Protein AF-A0A945XD31-F1 (afdb_monomer)

Structure (mmCIF, N/CA/C/O backbone):
data_AF-A0A945XD31-F1
#
_entry.id   AF-A0A945XD31-F1
#
loop_
_atom_site.group_PDB
_atom_site.id
_atom_site.type_symbol
_atom_site.label_atom_id
_atom_site.label_alt_id
_atom_site.label_comp_id
_atom_site.label_asym_id
_atom_site.label_entity_id
_atom_site.label_seq_id
_atom_site.pdbx_PDB_ins_code
_atom_site.Cartn_x
_atom_site.Cartn_y
_atom_site.Cartn_z
_atom_site.occupancy
_atom_site.B_iso_or_equiv
_atom_site.auth_seq_id
_atom_site.auth_comp_id
_atom_site.auth_asym_id
_atom_site.auth_atom_id
_atom_site.pdbx_PDB_model_num
ATOM 1 N N . ARG A 1 1 ? -38.253 -2.454 40.184 1.00 68.38 1 ARG A N 1
ATOM 2 C CA . ARG A 1 1 ? -37.904 -1.050 40.469 1.00 68.38 1 ARG A CA 1
ATOM 3 C 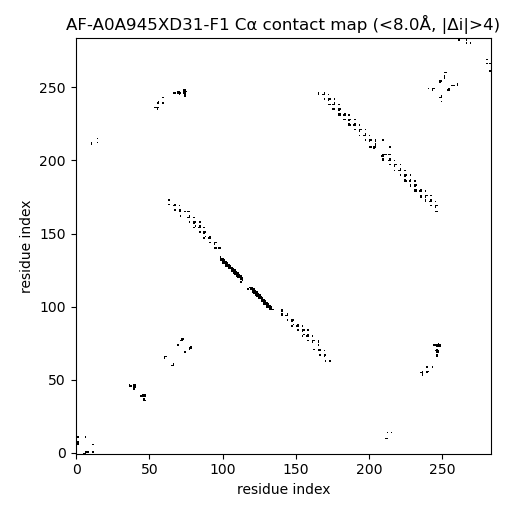C . ARG A 1 1 ? -38.999 -0.061 40.041 1.00 68.38 1 ARG A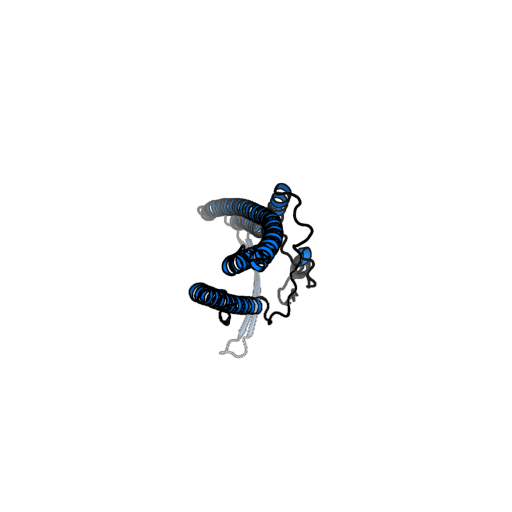 C 1
ATOM 5 O O . ARG A 1 1 ? -39.750 0.343 40.911 1.00 68.38 1 ARG A O 1
ATOM 12 N N . PHE A 1 2 ? -39.232 0.245 38.751 1.00 72.69 2 PHE A N 1
ATOM 13 C CA . PHE A 1 2 ? -40.262 1.243 38.352 1.00 72.69 2 PHE A CA 1
ATOM 14 C C . PHE A 1 2 ? -41.694 0.921 38.832 1.00 72.69 2 PHE A C 1
ATOM 16 O O . PHE A 1 2 ? -42.333 1.757 39.457 1.00 72.69 2 PHE A O 1
ATOM 23 N N . ARG A 1 3 ? -42.184 -0.317 38.633 1.00 70.56 3 ARG A N 1
ATOM 24 C CA . ARG A 1 3 ? -43.522 -0.741 39.121 1.00 70.56 3 ARG A CA 1
ATOM 25 C C . ARG A 1 3 ? -43.672 -0.703 40.648 1.00 70.56 3 ARG A C 1
ATOM 27 O O . ARG A 1 3 ? -44.788 -0.749 41.141 1.00 70.56 3 ARG A O 1
ATOM 34 N N . VAL A 1 4 ? -42.552 -0.661 41.366 1.00 77.81 4 VAL A N 1
ATOM 35 C CA . VAL A 1 4 ? -42.478 -0.625 42.834 1.00 77.81 4 VAL A CA 1
ATOM 36 C C . VAL A 1 4 ? -42.164 0.796 43.337 1.00 77.81 4 VAL A C 1
ATOM 38 O O . VAL A 1 4 ? -41.997 0.988 44.532 1.00 77.81 4 VAL A O 1
ATOM 41 N N . GLY A 1 5 ? -42.093 1.793 42.439 1.00 76.88 5 GLY A N 1
ATOM 42 C CA . GLY A 1 5 ? -41.889 3.213 42.761 1.00 76.88 5 GLY A CA 1
ATOM 43 C C . GLY A 1 5 ? -40.434 3.670 42.927 1.00 76.88 5 GLY A C 1
ATOM 44 O O . GLY A 1 5 ? -40.202 4.847 43.166 1.00 76.88 5 GLY A O 1
ATOM 45 N N . GLU A 1 6 ? -39.448 2.783 42.772 1.00 77.44 6 GLU A N 1
ATOM 46 C CA . GLU A 1 6 ? -38.030 3.070 43.072 1.00 77.44 6 GLU A CA 1
ATOM 47 C C . GLU A 1 6 ? -37.289 3.886 41.993 1.00 77.44 6 GLU A C 1
ATOM 49 O O . GLU A 1 6 ? -36.137 4.257 42.190 1.00 77.44 6 GLU A O 1
ATOM 54 N N . VAL A 1 7 ? -37.892 4.116 40.822 1.00 81.25 7 VAL A N 1
ATOM 55 C CA . VAL A 1 7 ? -37.252 4.811 39.683 1.00 81.25 7 VAL A CA 1
ATOM 56 C C . VAL A 1 7 ? -38.273 5.714 39.004 1.00 81.25 7 VAL A C 1
ATOM 58 O O . VAL A 1 7 ? -39.466 5.398 39.010 1.00 81.25 7 VAL A O 1
ATOM 61 N N . THR A 1 8 ? -37.836 6.818 38.398 1.00 85.75 8 THR A N 1
ATOM 62 C CA . THR A 1 8 ? -38.758 7.783 37.787 1.00 85.75 8 THR A CA 1
ATOM 63 C C . THR A 1 8 ? -39.177 7.366 36.374 1.00 85.75 8 THR A C 1
ATOM 65 O O . THR A 1 8 ? -38.498 6.599 35.690 1.00 85.75 8 THR A O 1
ATOM 68 N N . ARG A 1 9 ? -40.302 7.907 35.883 1.00 87.88 9 ARG A N 1
ATOM 69 C CA . ARG A 1 9 ? -40.727 7.724 34.478 1.00 87.88 9 ARG A CA 1
ATOM 70 C C . ARG A 1 9 ? -39.695 8.290 33.492 1.00 87.88 9 ARG A C 1
ATOM 72 O O . ARG A 1 9 ? -39.571 7.784 32.377 1.00 87.88 9 ARG A O 1
ATOM 79 N N . THR A 1 10 ? -38.958 9.321 33.905 1.00 88.06 10 THR A N 1
ATOM 80 C CA . THR A 1 10 ? -37.875 9.927 33.123 1.00 88.06 10 THR A CA 1
ATOM 81 C C . THR A 1 10 ? -36.736 8.934 32.912 1.00 88.06 10 THR A C 1
ATOM 83 O O . THR A 1 10 ? -36.315 8.753 31.774 1.00 88.06 10 THR A O 1
ATOM 86 N N . ASP A 1 11 ? -36.311 8.223 33.960 1.00 86.69 11 ASP A N 1
ATOM 87 C CA . ASP A 1 11 ? -35.234 7.224 33.872 1.00 86.69 11 ASP A CA 1
ATOM 88 C C . ASP A 1 11 ? -35.612 6.064 32.945 1.00 86.69 11 ASP A C 1
ATOM 90 O O . ASP A 1 11 ? -34.804 5.629 32.125 1.00 86.69 11 ASP A O 1
ATOM 94 N N . VAL A 1 12 ? -36.870 5.606 33.013 1.00 89.44 12 VAL A N 1
ATOM 95 C CA . VAL A 1 12 ? -37.399 4.582 32.093 1.00 89.44 12 VAL A CA 1
ATOM 96 C C . VAL A 1 12 ? -37.351 5.077 30.649 1.00 89.44 12 VAL A C 1
ATOM 98 O O . VAL A 1 12 ? -36.835 4.377 29.782 1.00 89.44 12 VAL A O 1
ATOM 101 N N . SER A 1 13 ? -37.816 6.302 30.395 1.00 91.25 13 SER A N 1
ATOM 102 C CA . SER A 1 13 ? -37.828 6.882 29.043 1.00 91.25 13 SER A CA 1
ATOM 103 C C . SER A 1 13 ? -36.407 7.069 28.486 1.00 91.25 13 SER A C 1
ATOM 105 O O . SER A 1 13 ? -36.159 6.859 27.298 1.00 91.25 13 SER A O 1
ATOM 107 N N . GLN A 1 14 ? -35.442 7.437 29.338 1.00 91.00 14 GLN A N 1
ATOM 108 C CA . GLN A 1 14 ? -34.035 7.554 28.948 1.00 91.00 14 GLN A CA 1
ATOM 109 C C . GLN A 1 14 ? -33.399 6.189 28.654 1.00 91.00 14 GLN A C 1
ATOM 111 O O . GLN A 1 14 ? -32.680 6.055 27.662 1.00 91.00 14 GLN A O 1
ATOM 116 N N . ALA A 1 15 ? -33.689 5.166 29.461 1.00 90.56 15 ALA A N 1
ATOM 117 C CA . ALA A 1 15 ? -33.233 3.803 29.202 1.00 90.56 15 ALA A CA 1
ATOM 118 C C . ALA A 1 15 ? -33.831 3.239 27.898 1.00 90.56 15 ALA A C 1
ATOM 120 O O . ALA A 1 15 ? -33.110 2.640 27.099 1.00 90.56 15 ALA A O 1
ATOM 121 N N . GLU A 1 16 ? -35.119 3.487 27.632 1.00 93.06 16 GLU A N 1
ATOM 122 C CA . GLU A 1 16 ? -35.779 3.121 26.370 1.00 93.06 16 GLU A CA 1
ATOM 123 C C . GLU A 1 16 ? -35.121 3.801 25.159 1.00 93.06 16 GLU A C 1
ATOM 125 O O . GLU A 1 16 ? -34.860 3.142 24.150 1.00 93.06 16 GLU A O 1
ATOM 130 N N . SER A 1 17 ? -34.777 5.089 25.274 1.00 95.00 17 SER A N 1
ATOM 131 C CA . SER A 1 17 ? -34.027 5.832 24.251 1.00 95.00 17 SER A CA 1
ATOM 132 C C . SER A 1 17 ? -32.647 5.214 23.971 1.00 95.00 17 SER A C 1
ATOM 134 O O . SER A 1 17 ? -32.296 4.983 22.811 1.00 95.00 17 SER A O 1
ATOM 136 N N . ARG A 1 18 ? -31.878 4.865 25.014 1.00 92.88 18 ARG A N 1
ATOM 137 C CA . ARG A 1 18 ? -30.565 4.202 24.872 1.00 92.88 18 ARG A CA 1
ATOM 138 C C . ARG A 1 18 ? -30.682 2.826 24.215 1.00 92.88 18 ARG A C 1
ATOM 140 O O . ARG A 1 18 ? -29.914 2.520 23.307 1.00 92.88 18 ARG A O 1
ATOM 147 N N . LEU A 1 19 ? -31.679 2.028 24.604 1.00 94.50 19 LEU A N 1
ATOM 148 C CA . LEU A 1 19 ? -31.959 0.737 23.972 1.00 94.50 19 LEU A CA 1
ATOM 149 C C . LEU A 1 19 ? -32.319 0.898 22.488 1.00 94.50 19 LEU A C 1
ATOM 151 O O . LEU A 1 19 ? -31.860 0.115 21.655 1.00 94.50 19 LEU A O 1
ATOM 155 N N . ALA A 1 20 ? -33.131 1.901 22.142 1.00 97.00 20 ALA A N 1
ATOM 156 C CA . ALA A 1 20 ? -33.477 2.193 20.754 1.00 97.00 20 ALA A CA 1
ATOM 157 C C . ALA A 1 20 ? -32.241 2.591 19.929 1.00 97.00 20 ALA A C 1
ATOM 159 O O . ALA A 1 20 ? -32.080 2.097 18.812 1.00 97.00 20 ALA A O 1
ATOM 160 N N . ARG A 1 21 ? -31.333 3.400 20.493 1.00 95.62 21 ARG A N 1
ATOM 161 C CA . ARG A 1 21 ? -30.053 3.752 19.858 1.00 95.62 21 ARG A CA 1
ATOM 162 C C . ARG A 1 21 ? -29.166 2.525 19.645 1.00 95.62 21 ARG A C 1
ATOM 164 O O . ARG A 1 21 ? -28.766 2.270 18.517 1.00 95.62 21 ARG A O 1
ATOM 171 N N . ALA A 1 22 ? -28.976 1.699 20.674 1.00 94.81 22 ALA A N 1
ATOM 172 C CA . ALA A 1 22 ? -28.193 0.467 20.565 1.00 94.81 22 ALA A CA 1
ATOM 173 C C . ALA A 1 22 ? -28.758 -0.498 19.502 1.00 94.81 22 ALA A C 1
ATOM 175 O O . ALA A 1 22 ? -28.010 -1.163 18.784 1.00 94.81 22 ALA A O 1
ATOM 176 N N . ARG A 1 23 ? -30.091 -0.561 19.352 1.00 97.44 23 ARG A N 1
ATOM 177 C CA . ARG A 1 23 ? -30.738 -1.319 18.267 1.00 97.44 23 ARG A CA 1
ATOM 178 C C . ARG A 1 23 ? -30.419 -0.736 16.890 1.00 97.44 23 ARG A C 1
ATOM 180 O O . ARG A 1 23 ? -30.143 -1.511 15.978 1.00 97.44 23 ARG A O 1
ATOM 187 N N . ALA A 1 24 ? -30.444 0.587 16.738 1.00 97.81 24 ALA A N 1
ATOM 188 C CA . ALA A 1 24 ? -30.072 1.244 15.488 1.00 97.81 24 ALA A CA 1
ATOM 189 C C . ALA A 1 24 ? -28.597 0.983 15.128 1.00 97.81 24 ALA A C 1
ATOM 191 O O . ALA A 1 24 ? -28.315 0.551 14.011 1.00 97.81 24 ALA A O 1
ATOM 192 N N . ASP A 1 25 ? -27.677 1.128 16.085 1.00 95.75 25 ASP A N 1
ATOM 193 C CA . ASP A 1 25 ? -26.240 0.892 15.879 1.00 95.75 25 ASP A CA 1
ATOM 194 C C . ASP A 1 25 ? -25.940 -0.567 15.509 1.00 95.75 25 ASP A C 1
ATOM 196 O O . ASP A 1 25 ? -25.099 -0.852 14.647 1.00 95.75 25 ASP A O 1
ATOM 200 N N . ARG A 1 26 ? -26.682 -1.514 16.102 1.00 97.00 26 ARG A N 1
ATOM 201 C CA . ARG A 1 26 ? -26.631 -2.925 15.709 1.00 97.00 26 ARG A CA 1
ATOM 202 C C . ARG A 1 26 ? -27.064 -3.119 14.255 1.00 97.00 26 ARG A C 1
ATOM 204 O O . ARG A 1 26 ? -26.372 -3.823 13.527 1.00 97.00 26 ARG A O 1
ATOM 211 N N . ILE A 1 27 ? -28.175 -2.515 13.826 1.00 98.19 27 ILE A N 1
ATOM 212 C CA . ILE A 1 27 ? -28.667 -2.628 12.440 1.00 98.19 27 ILE A CA 1
ATOM 213 C C . ILE A 1 27 ? -27.626 -2.081 11.454 1.00 98.19 27 ILE A C 1
ATOM 215 O O . ILE A 1 27 ? -27.346 -2.728 10.444 1.00 98.19 27 ILE A O 1
ATOM 219 N N . VAL A 1 28 ? -27.012 -0.933 11.762 1.00 98.06 28 VAL A N 1
ATOM 220 C CA . VAL A 1 28 ? -25.929 -0.357 10.946 1.00 98.06 28 VAL A CA 1
ATOM 221 C C . VAL A 1 28 ? -24.736 -1.312 10.876 1.00 98.06 28 VAL A C 1
ATOM 223 O O . VAL A 1 28 ? -24.245 -1.599 9.787 1.00 98.06 28 VAL A O 1
ATOM 226 N N . SER A 1 29 ? -24.317 -1.871 12.012 1.00 96.62 29 SER A N 1
ATOM 227 C CA . SER A 1 29 ? -23.194 -2.816 12.078 1.00 96.62 29 SER A CA 1
ATOM 228 C C . SER A 1 29 ? -23.4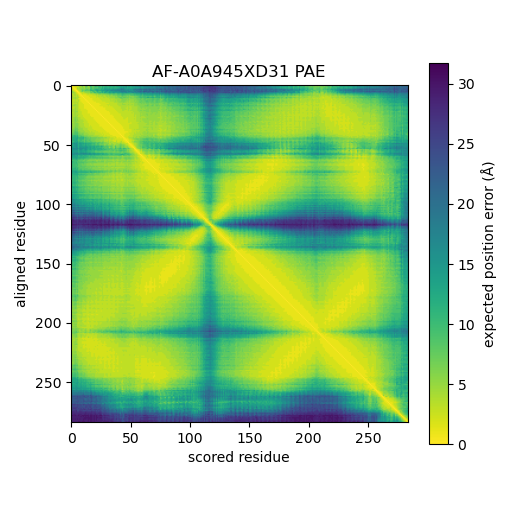69 -4.118 11.313 1.00 96.62 29 SER A C 1
ATOM 230 O O . SER A 1 29 ? -22.576 -4.652 10.655 1.00 96.62 29 SER A O 1
ATOM 232 N N . GLU A 1 30 ? -24.706 -4.622 11.348 1.00 97.44 30 GLU A N 1
ATOM 233 C CA . GLU A 1 30 ? -25.140 -5.766 10.536 1.00 97.44 30 GLU A CA 1
ATOM 234 C C . GLU A 1 30 ? -25.119 -5.440 9.036 1.00 97.44 30 GLU A C 1
ATOM 236 O O . GLU A 1 30 ? -24.732 -6.292 8.236 1.00 97.44 30 GLU A O 1
ATOM 241 N N . GLY A 1 31 ? -25.491 -4.215 8.654 1.00 98.00 31 GLY A N 1
ATOM 242 C CA . GLY A 1 31 ? -25.344 -3.701 7.292 1.00 98.00 31 GLY A CA 1
ATOM 243 C C . GLY A 1 31 ? -23.883 -3.681 6.842 1.00 98.00 31 GLY A C 1
ATOM 244 O O . GLY A 1 31 ? -23.539 -4.347 5.871 1.00 98.00 31 GLY A O 1
ATOM 245 N N . SER A 1 32 ? -23.000 -3.037 7.611 1.00 96.56 32 SER A N 1
ATOM 246 C CA . SER A 1 32 ? -21.563 -2.983 7.306 1.00 96.56 32 SER A CA 1
ATOM 247 C C . SER A 1 32 ? -20.912 -4.369 7.236 1.00 96.56 32 SER A C 1
ATOM 249 O O . SER A 1 32 ? -19.998 -4.582 6.441 1.00 96.56 32 SER A O 1
ATOM 251 N N . LEU A 1 33 ? -21.383 -5.340 8.029 1.00 94.50 33 LEU A N 1
ATOM 252 C CA . LEU A 1 33 ? -20.941 -6.731 7.920 1.00 94.50 33 LEU A CA 1
ATOM 253 C C . LEU A 1 33 ? -21.362 -7.362 6.583 1.00 94.50 33 LEU A C 1
ATOM 255 O O . LEU A 1 33 ? -20.576 -8.105 5.997 1.00 94.50 33 LEU A O 1
ATOM 259 N N . ARG A 1 34 ? -22.579 -7.093 6.093 1.00 95.56 34 ARG A N 1
ATOM 260 C CA . ARG A 1 34 ? -23.025 -7.569 4.771 1.00 95.56 34 ARG A CA 1
ATOM 261 C C . ARG A 1 34 ? -22.207 -6.929 3.652 1.00 95.56 34 ARG A C 1
ATOM 263 O O . ARG A 1 34 ? -21.749 -7.660 2.778 1.00 95.56 34 ARG A O 1
ATOM 270 N N . ASP A 1 35 ? -21.939 -5.628 3.733 1.00 97.06 35 ASP A N 1
ATOM 271 C CA . ASP A 1 35 ? -21.100 -4.918 2.758 1.00 97.06 35 ASP A CA 1
ATOM 272 C C . ASP A 1 35 ? -19.678 -5.496 2.720 1.00 97.06 35 ASP A C 1
ATOM 274 O O . ASP A 1 35 ? -19.137 -5.777 1.651 1.00 97.06 35 ASP A O 1
ATOM 278 N N . ALA A 1 36 ? -19.087 -5.764 3.890 1.00 94.25 36 ALA A N 1
ATOM 279 C CA . ALA A 1 36 ? -17.769 -6.386 3.990 1.00 94.25 36 ALA A CA 1
ATOM 280 C C . ALA A 1 36 ? -17.739 -7.812 3.408 1.00 94.25 36 ALA A C 1
ATOM 282 O O . ALA A 1 36 ? -16.745 -8.203 2.796 1.00 94.25 36 ALA A O 1
ATOM 283 N N . ARG A 1 37 ? -18.821 -8.589 3.565 1.00 94.75 37 ARG A N 1
ATOM 284 C CA . ARG A 1 37 ? -18.943 -9.923 2.954 1.00 94.75 37 ARG A CA 1
ATOM 285 C C . ARG A 1 37 ? -19.048 -9.848 1.435 1.00 94.75 37 ARG A C 1
ATOM 287 O O . ARG A 1 37 ? -18.365 -10.613 0.767 1.00 94.75 37 ARG A O 1
ATOM 294 N N . ALA A 1 38 ? -19.830 -8.910 0.904 1.00 95.69 38 ALA A N 1
ATOM 295 C CA . ALA A 1 38 ? -19.933 -8.699 -0.538 1.00 95.69 38 ALA A CA 1
ATOM 296 C C . ALA A 1 38 ? -18.590 -8.242 -1.138 1.00 95.69 38 ALA A C 1
ATOM 298 O O . ALA A 1 38 ? -18.181 -8.721 -2.193 1.00 95.69 38 ALA A O 1
ATOM 299 N N . ALA A 1 39 ? -17.857 -7.368 -0.439 1.00 96.06 39 ALA A N 1
ATOM 300 C CA . ALA A 1 39 ? -16.513 -6.959 -0.843 1.00 96.06 39 ALA A CA 1
ATOM 301 C C . ALA A 1 39 ? -15.516 -8.133 -0.837 1.00 96.06 39 ALA A C 1
ATOM 303 O O . ALA A 1 39 ? -14.691 -8.233 -1.746 1.00 96.06 39 ALA A O 1
ATOM 304 N N . TYR A 1 40 ? -15.602 -9.029 0.154 1.00 94.56 40 TYR A N 1
ATOM 305 C CA . TYR A 1 40 ? -14.811 -10.263 0.188 1.00 94.56 40 TYR A CA 1
ATOM 306 C C . TYR A 1 40 ? -15.146 -11.174 -0.995 1.00 94.56 40 TYR A C 1
ATOM 308 O O . TYR A 1 40 ? -14.236 -11.615 -1.687 1.00 94.56 40 TYR A O 1
ATOM 316 N N . GLU A 1 41 ? -16.430 -11.417 -1.257 1.00 95.19 41 GLU A N 1
ATOM 317 C CA . GLU A 1 41 ? -16.886 -12.270 -2.359 1.00 95.19 41 GLU A CA 1
ATOM 318 C C . GLU A 1 41 ? -16.437 -11.720 -3.717 1.00 95.19 41 GLU A C 1
ATOM 320 O O . GLU A 1 41 ? -15.938 -12.468 -4.548 1.00 95.19 41 GLU A O 1
ATOM 325 N N . ASN A 1 42 ? -16.483 -10.400 -3.916 1.00 96.25 42 ASN A N 1
ATOM 326 C CA . ASN A 1 42 ? -15.954 -9.773 -5.127 1.00 96.25 42 ASN A CA 1
ATOM 327 C C . ASN A 1 42 ? -14.425 -9.919 -5.270 1.00 96.25 42 ASN A C 1
ATOM 329 O O . ASN A 1 42 ? -13.916 -10.007 -6.384 1.00 96.25 42 ASN A O 1
ATOM 333 N N . ALA A 1 43 ? -13.678 -9.910 -4.163 1.00 95.06 43 ALA A N 1
ATOM 334 C CA . ALA A 1 43 ? -12.217 -10.003 -4.189 1.00 95.06 43 ALA A CA 1
ATOM 335 C C . ALA A 1 43 ? -11.697 -11.449 -4.292 1.00 95.06 43 ALA A C 1
ATOM 337 O O . ALA A 1 43 ? -10.668 -11.679 -4.923 1.00 95.06 43 ALA A O 1
ATOM 338 N N . VAL A 1 44 ? -12.374 -12.404 -3.650 1.00 93.50 44 VAL A N 1
ATOM 339 C CA . VAL A 1 44 ? -11.945 -13.809 -3.529 1.00 93.50 44 VAL A CA 1
ATOM 340 C C . VAL A 1 44 ? -12.695 -14.725 -4.498 1.00 93.50 44 VAL A C 1
ATOM 342 O O . VAL A 1 44 ? -12.132 -15.718 -4.946 1.00 93.50 44 VAL A O 1
ATOM 345 N N . GLY A 1 45 ? -13.935 -14.383 -4.851 1.00 94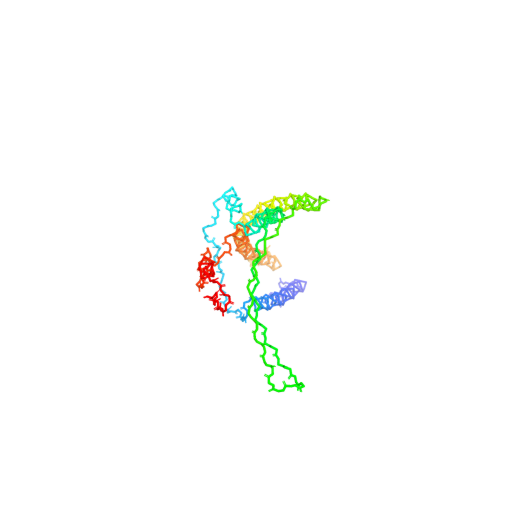.69 45 GLY A N 1
ATOM 346 C CA . GLY A 1 45 ? -14.811 -15.171 -5.720 1.00 94.69 45 GLY A CA 1
ATOM 347 C C . GLY A 1 45 ? -15.771 -16.112 -4.986 1.00 94.69 45 GLY A C 1
ATOM 348 O O . GLY A 1 45 ? -16.652 -16.669 -5.629 1.00 94.69 45 GLY A O 1
ATOM 349 N N . ASP A 1 46 ? -15.638 -16.258 -3.664 1.00 92.94 46 ASP A N 1
ATOM 350 C CA . ASP A 1 46 ? -16.471 -17.129 -2.826 1.00 92.94 46 ASP A CA 1
ATOM 351 C C . ASP A 1 46 ? -16.995 -16.387 -1.588 1.00 92.94 46 ASP A C 1
ATOM 353 O O . ASP A 1 46 ? -16.375 -15.448 -1.080 1.00 92.94 46 ASP A O 1
ATOM 357 N N . VAL A 1 47 ? -18.128 -16.848 -1.049 1.00 91.44 47 VAL A N 1
ATOM 358 C CA . VAL A 1 47 ? -18.687 -16.335 0.212 1.00 91.44 47 VAL A CA 1
ATOM 359 C C . VAL A 1 47 ? -17.728 -16.660 1.369 1.00 91.44 47 VAL A C 1
ATOM 361 O O . VAL A 1 47 ? -17.290 -17.808 1.494 1.00 91.44 47 VAL A O 1
ATOM 364 N N . PRO A 1 48 ? -17.412 -15.702 2.266 1.00 91.44 48 PRO A N 1
ATOM 365 C CA . PRO A 1 48 ? -16.467 -15.956 3.346 1.00 91.44 48 PRO A CA 1
ATOM 366 C C . PRO A 1 48 ? -17.016 -17.003 4.329 1.00 91.44 48 PRO A C 1
ATOM 368 O O . PRO A 1 48 ? -18.155 -16.867 4.795 1.00 91.44 48 PRO A O 1
ATOM 371 N N . PRO A 1 49 ? -16.210 -18.008 4.724 1.00 90.25 49 PRO A N 1
ATOM 372 C CA . PRO A 1 49 ? -16.575 -18.913 5.807 1.00 90.25 49 PRO A CA 1
ATOM 373 C C . PRO A 1 49 ? -16.571 -18.172 7.155 1.00 90.25 49 PRO A C 1
ATOM 375 O O . PRO A 1 49 ? -16.317 -16.969 7.242 1.00 90.25 49 PRO A O 1
ATOM 378 N N . LEU A 1 50 ? -16.829 -18.888 8.254 1.00 86.75 50 LEU A N 1
ATOM 379 C CA . LEU A 1 50 ? -16.655 -18.315 9.588 1.00 86.75 50 LEU A CA 1
ATOM 380 C C . LEU A 1 50 ? -15.159 -18.062 9.853 1.00 86.75 50 LEU A C 1
ATOM 382 O O . LEU A 1 50 ? -14.410 -18.972 10.212 1.00 86.75 50 LEU A O 1
ATOM 386 N N . LEU A 1 51 ? -14.724 -16.820 9.643 1.00 85.06 51 LEU A N 1
ATOM 387 C CA . LEU A 1 51 ? -13.332 -16.410 9.803 1.00 85.06 51 LEU A CA 1
ATOM 388 C C . LEU A 1 51 ? -12.971 -16.242 11.282 1.00 85.06 51 LEU A C 1
ATOM 390 O O . LEU A 1 51 ? -13.766 -15.759 12.090 1.00 85.06 51 LEU A O 1
ATOM 394 N N . LYS A 1 52 ? -11.736 -16.609 11.626 1.00 83.88 52 LYS A N 1
ATOM 395 C CA . LYS A 1 52 ? -11.132 -16.315 12.930 1.00 83.88 52 LYS A CA 1
ATOM 396 C C . LYS A 1 52 ? -10.214 -15.096 12.800 1.00 83.88 52 LYS A C 1
ATOM 398 O O . LYS A 1 52 ? -9.625 -14.917 11.733 1.00 83.88 52 LYS A O 1
ATOM 403 N N . PRO A 1 53 ? -10.052 -14.283 13.858 1.00 78.50 53 PRO A N 1
ATOM 404 C CA . PRO A 1 53 ? -9.052 -13.222 13.867 1.00 78.50 53 PRO A CA 1
ATOM 405 C C . PRO A 1 53 ? -7.664 -13.790 13.540 1.00 78.50 53 PRO A C 1
ATOM 407 O O . PRO A 1 53 ? -7.198 -14.716 14.208 1.00 78.50 53 PRO A O 1
ATOM 410 N N . SER A 1 54 ? -7.029 -13.267 12.490 1.00 78.31 54 SER A N 1
ATOM 411 C CA . SER A 1 54 ? -5.660 -13.643 12.128 1.00 78.31 54 SER A CA 1
ATOM 412 C C . SER A 1 54 ? -4.664 -12.945 13.043 1.00 78.31 54 SER A C 1
ATOM 414 O O . SER A 1 54 ? -4.894 -11.817 13.479 1.00 78.31 54 SER A O 1
ATOM 416 N N . LYS A 1 55 ? -3.523 -13.593 13.281 1.00 83.88 55 LYS A N 1
ATOM 417 C CA . LYS A 1 55 ? -2.364 -12.920 13.868 1.00 83.88 55 LYS A CA 1
ATOM 418 C C . LYS A 1 55 ? -1.732 -11.972 12.833 1.00 83.88 55 LYS A C 1
ATOM 420 O O . LYS A 1 55 ? -1.830 -12.266 11.635 1.00 83.88 55 LYS A O 1
ATOM 425 N N . PRO A 1 56 ? -1.113 -10.860 13.273 1.00 82.81 56 PRO A N 1
ATOM 426 C CA . PRO A 1 56 ? -0.261 -10.035 12.421 1.00 82.81 56 PRO A CA 1
ATOM 427 C C . PRO A 1 56 ? 0.848 -10.869 11.771 1.00 82.81 56 PRO A C 1
ATOM 429 O O . PRO A 1 56 ? 1.238 -11.904 12.309 1.00 82.81 56 PRO A O 1
ATOM 432 N N . LEU A 1 57 ? 1.349 -10.426 10.616 1.00 83.88 57 LEU A N 1
ATOM 433 C CA . LEU A 1 57 ? 2.430 -11.133 9.931 1.00 83.88 57 LEU A CA 1
ATOM 434 C C . LEU A 1 57 ? 3.720 -11.150 10.762 1.00 83.88 57 LEU A C 1
ATOM 436 O O . LEU A 1 57 ? 4.131 -10.126 11.313 1.00 83.88 57 LEU A O 1
ATOM 440 N N . ASP A 1 58 ? 4.397 -12.296 10.751 1.00 81.19 58 ASP A N 1
ATOM 441 C CA . ASP A 1 58 ? 5.724 -12.469 11.340 1.00 81.19 58 ASP A CA 1
ATOM 442 C C . ASP A 1 58 ? 6.836 -11.944 10.406 1.00 81.19 58 ASP A C 1
ATOM 444 O O . ASP A 1 58 ? 6.610 -11.640 9.229 1.00 81.19 58 ASP A O 1
ATOM 448 N N . ASN A 1 59 ? 8.068 -11.859 10.927 1.00 83.19 59 ASN A N 1
ATOM 449 C CA . ASN A 1 59 ? 9.303 -11.511 10.200 1.00 83.19 59 ASN A CA 1
ATOM 450 C C . ASN A 1 59 ? 9.332 -10.120 9.539 1.00 83.19 59 ASN A C 1
ATOM 452 O O . ASN A 1 59 ? 9.980 -9.945 8.501 1.00 83.19 59 ASN A O 1
ATOM 456 N N . LEU A 1 60 ? 8.587 -9.144 10.061 1.00 88.44 60 LEU A N 1
ATOM 457 C CA . LEU A 1 60 ? 8.616 -7.766 9.556 1.00 88.44 60 LEU A CA 1
ATOM 458 C C . LEU A 1 60 ? 10.009 -7.133 9.751 1.00 88.44 60 LEU A C 1
ATOM 460 O O . LEU A 1 60 ? 10.752 -7.583 10.626 1.00 88.44 60 LEU A O 1
ATOM 464 N N . PRO A 1 61 ? 10.366 -6.090 8.975 1.00 91.38 61 PRO A N 1
ATOM 465 C CA . PRO A 1 61 ? 11.607 -5.352 9.195 1.00 91.38 61 PRO A CA 1
ATOM 466 C C . PRO A 1 61 ? 11.753 -4.917 10.661 1.00 91.38 61 PRO A C 1
ATOM 468 O O . PRO A 1 61 ? 10.782 -4.477 11.280 1.00 91.38 61 PRO A O 1
ATOM 471 N N . GLY A 1 62 ? 12.956 -5.054 11.225 1.00 91.00 62 GLY A N 1
ATOM 472 C CA . GLY A 1 62 ? 13.209 -4.762 12.641 1.00 91.00 62 GLY A CA 1
ATOM 473 C C . G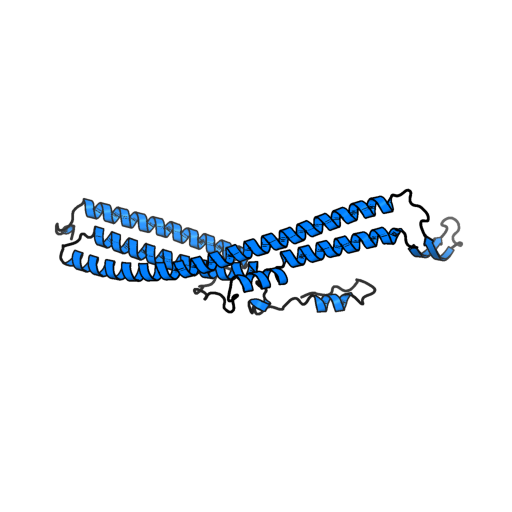LY A 1 62 ? 13.212 -3.267 12.961 1.00 91.00 62 GLY A C 1
ATOM 474 O O . GLY A 1 62 ? 12.876 -2.865 14.075 1.00 91.00 62 GLY A O 1
ATOM 475 N N . SER A 1 63 ? 13.542 -2.436 11.974 1.00 96.31 63 SER A N 1
ATOM 476 C CA . SER A 1 63 ? 13.613 -0.985 12.104 1.00 96.31 63 SER A CA 1
ATOM 477 C C . SER A 1 63 ? 13.118 -0.271 10.844 1.00 96.31 63 SER A C 1
ATOM 479 O O . SER A 1 63 ? 13.019 -0.859 9.763 1.00 96.31 63 SER A O 1
ATOM 481 N N . LEU A 1 64 ? 12.845 1.032 10.970 1.00 96.19 64 LEU A N 1
ATOM 482 C CA . LEU A 1 64 ? 12.516 1.877 9.821 1.00 96.19 64 LEU A CA 1
ATOM 483 C C . LEU A 1 64 ? 13.666 1.904 8.803 1.00 96.19 64 LEU A C 1
ATOM 485 O O . LEU A 1 64 ? 13.408 1.855 7.605 1.00 96.19 64 LEU A O 1
ATOM 489 N N . SER A 1 65 ? 14.922 1.960 9.257 1.00 96.88 65 SER A N 1
ATOM 490 C CA . SER A 1 65 ? 16.086 1.916 8.364 1.00 96.88 65 SER A CA 1
ATOM 491 C C . SER A 1 65 ? 16.114 0.630 7.543 1.00 96.88 65 SER A C 1
ATOM 493 O O . SER A 1 65 ? 16.239 0.712 6.323 1.00 96.88 65 SER A O 1
ATOM 495 N N . ASP A 1 66 ? 15.890 -0.525 8.178 1.00 95.88 66 ASP A N 1
ATOM 496 C CA . ASP A 1 66 ? 15.863 -1.814 7.476 1.00 95.88 66 ASP A CA 1
ATOM 497 C C . ASP A 1 66 ? 14.714 -1.855 6.464 1.00 95.88 66 ASP A C 1
ATOM 499 O O . ASP A 1 66 ? 14.898 -2.260 5.317 1.00 95.88 66 ASP A O 1
ATOM 503 N N . ALA A 1 67 ? 13.527 -1.372 6.853 1.00 96.25 67 ALA A N 1
ATOM 504 C CA . ALA A 1 67 ? 12.375 -1.299 5.958 1.00 96.25 67 ALA A CA 1
ATOM 505 C C . ALA A 1 67 ? 12.673 -0.444 4.714 1.00 96.25 67 ALA A C 1
ATOM 507 O O . ALA A 1 67 ? 12.328 -0.830 3.598 1.00 96.25 67 ALA A O 1
ATOM 508 N N . LEU A 1 68 ? 13.341 0.700 4.890 1.00 97.00 68 LEU A N 1
ATOM 509 C CA . LEU A 1 68 ? 13.715 1.593 3.794 1.00 97.00 68 LEU A CA 1
ATOM 510 C C . LEU A 1 68 ? 14.771 0.983 2.866 1.00 97.00 68 LEU A C 1
ATOM 512 O O . LEU A 1 68 ? 14.715 1.210 1.656 1.00 97.00 68 LEU A O 1
ATOM 516 N N . GLU A 1 69 ? 15.734 0.234 3.400 1.00 95.81 69 GLU A N 1
ATOM 517 C CA . GLU A 1 69 ? 16.725 -0.471 2.583 1.00 95.81 69 GLU A CA 1
ATOM 518 C C . GLU A 1 69 ? 16.082 -1.577 1.749 1.00 95.81 69 GLU A C 1
ATOM 520 O O . GLU A 1 69 ? 16.293 -1.622 0.533 1.00 95.81 69 GLU A O 1
ATOM 525 N N . ILE A 1 70 ? 15.225 -2.394 2.370 1.00 94.88 70 ILE A N 1
ATOM 526 C CA . ILE A 1 70 ? 14.465 -3.438 1.676 1.00 94.88 70 ILE A CA 1
ATOM 527 C C . ILE A 1 70 ? 13.585 -2.805 0.592 1.00 94.88 70 ILE A C 1
ATOM 529 O O . ILE A 1 70 ? 13.623 -3.246 -0.554 1.00 94.88 70 ILE A O 1
ATOM 533 N N . ALA A 1 71 ? 12.866 -1.719 0.898 1.00 95.75 71 ALA A N 1
ATOM 534 C CA . ALA A 1 71 ? 12.014 -1.029 -0.069 1.00 95.75 71 ALA A CA 1
ATOM 535 C C . ALA A 1 71 ? 12.792 -0.510 -1.287 1.00 95.75 71 ALA A C 1
ATOM 537 O O . ALA A 1 71 ? 12.346 -0.670 -2.421 1.00 95.75 71 ALA A O 1
ATOM 538 N N . LYS A 1 72 ? 13.976 0.082 -1.094 1.00 93.69 72 LYS A N 1
ATOM 539 C CA . LYS A 1 72 ? 14.801 0.576 -2.213 1.00 93.69 72 LYS A CA 1
ATOM 540 C C . LYS A 1 72 ? 15.244 -0.542 -3.160 1.00 93.69 72 LYS A C 1
ATOM 542 O O . LYS A 1 72 ? 15.441 -0.277 -4.344 1.00 93.69 72 LYS A O 1
ATOM 547 N N . GLN A 1 73 ? 15.425 -1.758 -2.647 1.00 92.31 73 GLN A N 1
ATOM 548 C CA . GLN A 1 73 ? 15.900 -2.903 -3.424 1.00 92.31 73 GLN A CA 1
ATOM 549 C C . GLN A 1 73 ? 14.751 -3.706 -4.046 1.00 92.31 73 GLN A C 1
ATOM 551 O O . GLN A 1 73 ? 14.826 -4.066 -5.221 1.00 92.31 73 GLN A O 1
ATOM 556 N N . ASN A 1 74 ? 13.687 -3.950 -3.280 1.00 92.62 74 ASN A N 1
ATOM 557 C CA . ASN A 1 74 ? 12.659 -4.938 -3.607 1.00 92.62 74 ASN A CA 1
ATOM 558 C C . ASN A 1 74 ? 11.327 -4.325 -4.055 1.00 92.62 74 ASN A C 1
ATOM 560 O O . ASN A 1 74 ? 10.483 -5.042 -4.590 1.00 92.62 74 ASN A O 1
ATOM 564 N N . ASN A 1 75 ? 11.106 -3.017 -3.886 1.00 95.56 75 ASN A N 1
ATOM 565 C CA . ASN A 1 75 ? 9.845 -2.405 -4.299 1.00 95.56 75 ASN A CA 1
ATOM 566 C C . ASN A 1 75 ? 9.622 -2.548 -5.819 1.00 95.56 75 ASN A C 1
ATOM 568 O O . ASN A 1 75 ? 10.423 -2.102 -6.647 1.00 95.56 75 ASN A O 1
ATOM 572 N N . PHE A 1 76 ? 8.482 -3.134 -6.193 1.00 94.12 76 PHE A N 1
ATOM 573 C CA . PHE A 1 76 ? 8.154 -3.430 -7.589 1.00 94.12 76 PHE A CA 1
ATOM 574 C C . PHE A 1 76 ? 8.033 -2.187 -8.472 1.00 94.12 76 PHE A C 1
ATOM 576 O O . PHE A 1 76 ? 8.419 -2.235 -9.640 1.00 94.12 76 PHE A O 1
ATOM 583 N N . ALA A 1 77 ? 7.531 -1.066 -7.944 1.00 95.44 77 ALA A N 1
ATOM 584 C CA . ALA A 1 77 ? 7.417 0.173 -8.710 1.00 95.44 77 ALA A CA 1
ATOM 585 C C . ALA A 1 77 ? 8.801 0.761 -9.024 1.00 95.44 77 ALA A C 1
ATOM 587 O O . ALA A 1 77 ? 9.037 1.208 -10.147 1.00 95.44 77 ALA A O 1
ATOM 588 N N . VAL A 1 78 ? 9.732 0.684 -8.068 1.00 96.69 78 VAL A N 1
ATOM 589 C CA . VAL A 1 78 ? 11.136 1.086 -8.250 1.00 96.69 78 VAL A CA 1
ATOM 590 C C . VAL A 1 78 ? 11.823 0.196 -9.285 1.00 96.69 78 VAL A C 1
ATOM 592 O O . VAL A 1 78 ? 12.429 0.702 -10.231 1.00 96.69 78 VAL A O 1
ATOM 595 N N . SER A 1 79 ? 11.683 -1.127 -9.153 1.00 94.94 79 SER A N 1
ATOM 596 C CA . SER A 1 79 ? 12.245 -2.095 -10.103 1.00 94.94 79 SER A CA 1
ATOM 597 C C . SER A 1 79 ? 11.706 -1.874 -11.522 1.00 94.94 79 SER A C 1
ATOM 599 O O . SER A 1 79 ? 12.473 -1.753 -12.479 1.00 94.94 79 SER A O 1
ATOM 601 N N . ARG A 1 80 ? 10.386 -1.695 -11.665 1.00 96.12 80 ARG A N 1
ATOM 602 C CA . ARG A 1 80 ? 9.743 -1.371 -12.945 1.00 96.12 80 ARG A CA 1
ATOM 603 C C . ARG A 1 80 ? 10.300 -0.083 -13.551 1.00 96.12 80 ARG A C 1
ATOM 605 O O . ARG A 1 80 ? 10.664 -0.079 -14.725 1.00 96.12 80 ARG A O 1
ATOM 612 N N . ALA A 1 81 ? 10.375 0.998 -12.776 1.00 97.62 81 ALA A N 1
ATOM 613 C CA . ALA A 1 81 ? 10.883 2.277 -13.264 1.00 97.62 81 ALA A CA 1
ATOM 614 C C . ALA A 1 81 ? 12.354 2.177 -13.706 1.00 97.62 81 ALA A C 1
ATOM 616 O O . ALA A 1 81 ? 12.721 2.714 -14.752 1.00 97.62 81 ALA A O 1
ATOM 617 N N . ARG A 1 82 ? 13.171 1.400 -12.983 1.00 96.88 82 ARG A N 1
ATOM 618 C CA . ARG A 1 82 ? 14.558 1.102 -13.365 1.00 96.88 82 ARG A CA 1
ATOM 619 C C . ARG A 1 82 ? 14.639 0.401 -14.721 1.00 96.88 82 ARG A C 1
ATOM 621 O O . ARG A 1 82 ? 15.436 0.800 -15.568 1.00 96.88 82 ARG A O 1
ATOM 628 N N . PHE A 1 83 ? 13.826 -0.629 -14.954 1.00 96.94 83 PHE A N 1
ATOM 629 C CA . PHE A 1 83 ? 13.817 -1.330 -16.244 1.00 96.94 83 PHE A CA 1
ATOM 630 C C . PHE A 1 83 ? 13.291 -0.457 -17.390 1.00 96.94 83 PHE A C 1
ATOM 632 O O . PHE A 1 83 ? 13.794 -0.566 -18.507 1.00 96.94 83 PHE A O 1
ATOM 639 N N . ILE A 1 84 ? 12.355 0.459 -17.125 1.00 97.94 84 ILE A N 1
ATOM 640 C CA . ILE A 1 84 ? 11.903 1.459 -18.106 1.00 97.94 84 ILE A CA 1
ATOM 641 C C . ILE A 1 84 ? 13.042 2.428 -18.468 1.00 97.94 84 ILE A C 1
ATOM 643 O O . ILE A 1 84 ? 13.248 2.715 -19.648 1.00 97.94 84 ILE A O 1
ATOM 647 N N . GLU A 1 85 ? 13.824 2.897 -17.490 1.00 98.12 85 GLU A N 1
ATOM 648 C CA . GLU A 1 85 ? 15.009 3.729 -17.743 1.00 98.12 85 GLU A CA 1
ATOM 649 C C . GLU A 1 85 ? 16.060 2.978 -18.580 1.00 98.12 85 GLU A C 1
ATOM 651 O O . GLU A 1 85 ? 16.592 3.523 -19.550 1.00 98.12 85 GLU A O 1
ATOM 656 N N . LEU A 1 86 ? 16.343 1.715 -18.240 1.00 97.25 86 LEU A N 1
ATOM 657 C CA . LEU A 1 86 ? 17.273 0.868 -18.994 1.00 97.25 86 LEU A CA 1
ATOM 658 C C . LEU A 1 86 ? 16.786 0.625 -20.427 1.00 97.25 86 LEU A C 1
ATOM 660 O O . LEU A 1 86 ? 17.562 0.771 -21.368 1.00 97.25 86 LEU A O 1
ATOM 664 N N . SER A 1 87 ? 15.497 0.338 -20.610 1.00 97.44 87 SER A N 1
ATOM 665 C CA . SER A 1 87 ? 14.887 0.183 -21.933 1.00 97.44 87 SER A CA 1
ATOM 666 C C . SER A 1 87 ? 15.017 1.459 -22.772 1.00 97.44 87 SER A C 1
ATOM 668 O O . SER A 1 87 ? 15.400 1.387 -23.939 1.00 97.44 87 SER A O 1
ATOM 670 N N . ALA A 1 88 ? 14.811 2.639 -22.180 1.00 97.50 88 ALA A N 1
ATOM 671 C CA . ALA A 1 88 ? 15.022 3.906 -22.878 1.00 97.50 88 ALA A CA 1
ATOM 672 C C . ALA A 1 88 ? 16.491 4.109 -23.301 1.00 97.50 88 ALA A C 1
ATOM 674 O O . ALA A 1 88 ? 16.748 4.629 -24.389 1.00 97.50 88 ALA A O 1
ATOM 675 N N . LYS A 1 89 ? 17.463 3.667 -22.486 1.00 97.56 89 LYS A N 1
ATOM 676 C CA . LYS A 1 89 ? 18.895 3.696 -22.849 1.00 97.56 89 LYS A CA 1
ATOM 677 C C . LYS A 1 89 ? 19.198 2.793 -24.044 1.00 97.56 89 LYS A C 1
ATOM 679 O O . LYS A 1 89 ? 19.918 3.219 -24.948 1.00 97.56 89 LYS A O 1
ATOM 684 N N . GLU A 1 90 ? 18.629 1.590 -24.086 1.00 97.50 90 GLU A N 1
ATOM 685 C CA . GLU A 1 90 ? 18.746 0.712 -25.258 1.00 97.50 90 GLU A CA 1
ATOM 686 C C . GLU A 1 90 ? 18.026 1.300 -26.482 1.00 97.50 90 GLU A C 1
ATOM 688 O O . GLU A 1 90 ? 18.529 1.194 -27.598 1.00 97.50 90 GLU A O 1
ATOM 693 N N . GLY A 1 91 ? 16.925 2.032 -26.287 1.00 96.75 91 GLY A N 1
ATOM 694 C CA . GLY A 1 91 ? 16.260 2.797 -27.346 1.00 96.75 91 GLY A CA 1
ATOM 695 C C . GLY A 1 91 ? 17.180 3.828 -28.013 1.00 96.75 91 GLY A C 1
ATOM 696 O O . GLY A 1 91 ? 17.184 3.954 -29.236 1.00 96.75 91 GLY A O 1
ATOM 697 N N . VAL A 1 92 ? 18.039 4.511 -27.244 1.00 97.62 92 VAL A N 1
ATOM 698 C CA . VAL A 1 92 ? 19.068 5.402 -27.816 1.00 97.62 92 VAL A CA 1
ATOM 699 C C . VAL A 1 92 ? 20.046 4.614 -28.690 1.00 97.62 92 VAL A C 1
ATOM 701 O O . VAL A 1 92 ? 20.370 5.062 -29.788 1.00 97.62 92 VAL A O 1
ATOM 704 N N . ARG A 1 93 ? 20.511 3.445 -28.230 1.00 95.31 93 ARG A N 1
ATOM 705 C CA . ARG A 1 93 ? 21.430 2.593 -29.005 1.00 95.31 93 ARG A CA 1
ATOM 706 C C . ARG A 1 93 ? 20.784 2.053 -30.274 1.00 95.31 93 ARG A C 1
ATOM 708 O O . ARG A 1 93 ? 21.447 2.029 -31.302 1.00 95.31 93 ARG A O 1
ATOM 715 N N . SER A 1 94 ? 19.504 1.692 -30.222 1.00 96.12 94 SER A N 1
ATOM 716 C CA . SER A 1 94 ? 18.734 1.268 -31.392 1.00 96.12 94 SER A CA 1
ATOM 717 C C . SER A 1 94 ? 18.705 2.359 -32.468 1.00 96.12 94 SER A C 1
ATOM 719 O O . SER A 1 94 ? 19.031 2.077 -33.617 1.00 96.12 94 SER A O 1
ATOM 721 N N . ILE A 1 95 ? 18.446 3.617 -32.088 1.00 95.50 95 ILE A N 1
ATOM 722 C CA . ILE A 1 95 ? 18.462 4.753 -33.027 1.00 95.50 95 ILE A CA 1
ATOM 723 C C . ILE A 1 95 ? 19.879 5.018 -33.557 1.00 95.50 95 ILE A C 1
ATOM 725 O O . ILE A 1 95 ? 20.053 5.319 -34.734 1.00 95.50 95 ILE A O 1
ATOM 729 N N . VAL A 1 96 ? 20.913 4.898 -32.716 1.00 94.25 96 VAL A N 1
ATOM 730 C CA . VAL A 1 96 ? 22.313 4.993 -33.176 1.00 94.25 96 VAL A CA 1
ATOM 731 C C . VAL A 1 96 ? 22.645 3.872 -34.168 1.00 94.25 96 VAL A C 1
ATOM 733 O O . VAL A 1 96 ? 23.383 4.109 -35.121 1.00 94.25 96 VAL A O 1
ATOM 736 N N . GLY A 1 97 ? 22.065 2.685 -33.984 1.00 93.75 97 GLY A N 1
ATOM 737 C CA . GLY A 1 97 ? 22.202 1.540 -34.880 1.00 93.75 97 GLY A CA 1
ATOM 738 C C . GLY A 1 97 ? 21.719 1.807 -36.305 1.00 93.75 97 GLY A C 1
ATOM 739 O O . GLY A 1 97 ? 22.212 1.175 -37.230 1.00 93.75 97 GLY A O 1
ATOM 740 N N . GLU A 1 98 ? 20.846 2.793 -36.519 1.00 93.25 98 GLU A N 1
ATOM 741 C CA . GLU A 1 98 ? 20.431 3.211 -37.864 1.00 93.25 98 GLU A CA 1
ATOM 742 C C . GLU A 1 98 ? 21.574 3.829 -38.690 1.00 93.25 98 GLU A C 1
ATOM 744 O O . GLU A 1 98 ? 21.454 3.949 -39.906 1.00 93.25 98 GLU A O 1
ATOM 749 N N . LEU A 1 99 ? 22.679 4.232 -38.050 1.00 91.06 99 LEU A N 1
ATOM 750 C CA . LEU A 1 99 ? 23.896 4.694 -38.731 1.00 91.06 99 LEU A CA 1
ATOM 751 C C . LEU A 1 99 ? 24.825 3.542 -39.140 1.00 91.06 99 LEU A C 1
ATOM 753 O O . LEU A 1 99 ? 25.829 3.781 -39.808 1.00 91.06 99 LEU A O 1
ATOM 757 N N . LEU A 1 100 ? 24.530 2.311 -38.718 1.00 93.88 100 LEU A N 1
ATOM 758 C CA . LEU A 1 100 ? 25.317 1.128 -39.050 1.00 93.88 100 LEU A CA 1
ATOM 759 C C . LEU A 1 100 ? 24.821 0.495 -40.363 1.00 93.88 100 LEU A C 1
ATOM 761 O O . LEU A 1 100 ? 23.677 0.719 -40.768 1.00 93.88 100 LEU A O 1
ATOM 765 N N . PRO A 1 101 ? 25.654 -0.318 -41.040 1.00 94.94 101 PRO A N 1
ATOM 766 C CA . PRO A 1 101 ? 25.200 -1.124 -42.165 1.00 94.94 101 PRO A CA 1
ATOM 767 C C . PRO A 1 101 ? 24.053 -2.056 -41.758 1.00 94.94 101 PRO A C 1
ATOM 769 O O . PRO A 1 101 ? 24.174 -2.824 -40.805 1.00 94.94 101 PRO A O 1
ATOM 772 N N . ASN A 1 102 ? 22.964 -2.028 -42.518 1.00 93.44 102 ASN A N 1
ATOM 773 C CA . ASN A 1 102 ? 21.853 -2.963 -42.403 1.00 93.44 102 ASN A CA 1
ATOM 774 C C . ASN A 1 102 ? 21.945 -4.002 -43.529 1.00 93.44 102 ASN A C 1
ATOM 776 O O . ASN A 1 102 ? 21.962 -3.633 -44.705 1.00 93.44 102 ASN A O 1
ATOM 780 N N . LEU A 1 103 ? 22.011 -5.285 -43.170 1.00 94.81 103 LEU A N 1
ATOM 781 C CA . LEU A 1 103 ? 21.958 -6.412 -44.097 1.00 94.81 103 LEU A CA 1
ATOM 782 C C . LEU A 1 103 ? 20.543 -6.994 -44.099 1.00 94.81 103 LEU A C 1
ATOM 784 O O . LEU A 1 103 ? 20.068 -7.497 -43.086 1.00 94.81 103 LEU A O 1
ATOM 788 N N . THR A 1 104 ? 19.909 -6.985 -45.265 1.00 94.94 104 THR A N 1
ATOM 789 C CA . THR A 1 104 ? 18.622 -7.646 -45.501 1.00 94.94 104 THR A CA 1
ATOM 790 C C . THR A 1 104 ? 18.817 -8.803 -46.472 1.00 94.94 104 THR A C 1
ATOM 792 O O . THR A 1 104 ? 19.543 -8.668 -47.457 1.00 94.94 104 THR A O 1
ATOM 795 N N . LEU A 1 105 ? 18.192 -9.941 -46.184 1.00 95.62 105 LEU A N 1
ATOM 796 C CA . LEU A 1 105 ? 18.186 -11.119 -47.046 1.00 95.62 105 LEU A CA 1
ATOM 797 C C . LEU A 1 105 ? 16.741 -11.372 -47.465 1.00 95.62 105 LEU A C 1
ATOM 799 O O . LEU A 1 105 ? 15.894 -11.620 -46.612 1.00 95.62 105 LEU A O 1
ATOM 803 N N . ASN A 1 106 ? 16.467 -11.276 -48.761 1.00 94.25 106 ASN A N 1
ATOM 804 C CA . ASN A 1 106 ? 15.137 -11.480 -49.324 1.00 94.25 106 ASN A CA 1
ATOM 805 C C . ASN A 1 106 ? 15.184 -12.723 -50.212 1.00 94.25 106 ASN A C 1
ATOM 807 O O . ASN A 1 106 ? 16.042 -12.805 -51.088 1.00 94.25 106 ASN A O 1
ATOM 811 N N . GLY A 1 107 ? 14.304 -13.687 -49.954 1.00 94.75 107 GLY A N 1
ATOM 812 C CA . GLY A 1 107 ? 14.098 -14.854 -50.805 1.00 94.75 107 GLY A CA 1
ATOM 813 C C . GLY A 1 107 ? 12.699 -14.795 -51.400 1.00 94.75 107 GLY A C 1
ATOM 814 O O . GLY A 1 107 ? 11.744 -14.547 -50.665 1.00 94.75 107 GLY A O 1
ATOM 815 N N . GLU A 1 108 ? 12.587 -15.006 -52.703 1.00 92.94 108 GLU A N 1
ATOM 816 C CA . GLU A 1 108 ? 11.327 -14.944 -53.439 1.00 92.94 108 GLU A CA 1
ATOM 817 C C . GLU A 1 108 ? 11.182 -16.189 -54.316 1.00 92.94 108 GLU A C 1
ATOM 819 O O . GLU A 1 108 ? 12.141 -16.629 -54.952 1.00 92.94 108 GLU A O 1
ATOM 824 N N . LEU A 1 109 ? 9.986 -16.778 -54.293 1.00 94.00 109 LEU A N 1
ATOM 825 C CA . LEU A 1 109 ? 9.576 -17.886 -55.150 1.00 94.00 109 LEU A CA 1
ATOM 826 C C . LEU A 1 109 ? 8.334 -17.418 -55.900 1.00 94.00 109 LEU A C 1
ATOM 828 O O . LEU A 1 109 ? 7.286 -17.215 -55.285 1.00 94.00 109 LEU A O 1
ATOM 832 N N . GLU A 1 110 ? 8.458 -17.240 -57.205 1.00 90.62 110 GLU A N 1
ATOM 833 C CA . GLU A 1 110 ? 7.368 -16.822 -58.075 1.00 90.62 110 GLU A CA 1
ATOM 834 C C . GLU A 1 110 ? 7.020 -17.966 -59.028 1.00 90.62 110 GLU A C 1
ATOM 836 O O . GLU A 1 110 ? 7.891 -18.558 -59.661 1.00 90.62 110 GLU A O 1
ATOM 841 N N . SER A 1 111 ? 5.733 -18.296 -59.118 1.00 89.62 111 SER A N 1
ATOM 842 C CA . SER A 1 111 ? 5.206 -19.224 -60.116 1.00 89.62 111 SER A CA 1
ATOM 843 C C . SER A 1 111 ? 4.117 -18.499 -60.887 1.00 89.62 111 SER A C 1
ATOM 845 O O . SER A 1 111 ? 3.120 -18.059 -60.310 1.00 89.62 111 SER A O 1
ATOM 847 N N . SER A 1 112 ? 4.332 -18.342 -62.188 1.00 84.44 112 SER A N 1
ATOM 848 C CA . SER A 1 112 ? 3.401 -17.673 -63.086 1.00 84.44 112 SER A CA 1
ATOM 849 C C . SER A 1 112 ? 2.909 -18.651 -64.142 1.00 84.44 112 SER A C 1
ATOM 851 O O . SER A 1 112 ? 3.686 -19.397 -64.746 1.00 84.44 112 SER A O 1
ATOM 853 N N . ARG A 1 113 ? 1.593 -18.647 -64.362 1.00 81.25 113 ARG A N 1
ATOM 854 C CA . ARG A 1 113 ? 0.915 -19.497 -65.341 1.00 81.25 113 ARG A CA 1
ATOM 855 C C . ARG A 1 113 ? 0.055 -18.630 -66.248 1.00 81.25 113 ARG A C 1
ATOM 857 O O . ARG A 1 113 ? -0.886 -17.982 -65.797 1.00 81.25 113 ARG A O 1
ATOM 864 N N . GLU A 1 114 ? 0.371 -18.641 -67.535 1.00 74.75 114 GLU A N 1
ATOM 865 C CA . GLU A 1 114 ? -0.295 -17.794 -68.523 1.00 74.75 114 GLU A CA 1
ATOM 866 C C . GLU A 1 114 ? -1.638 -18.407 -68.972 1.00 74.75 114 GLU A C 1
ATOM 868 O O . GLU A 1 114 ? -1.680 -19.473 -69.590 1.00 74.75 114 GLU A O 1
ATOM 873 N N . THR A 1 115 ? -2.761 -17.730 -68.713 1.00 68.81 115 THR A N 1
ATOM 874 C CA . THR A 1 115 ? -4.113 -18.261 -69.006 1.00 68.81 115 THR A CA 1
ATOM 875 C C . THR A 1 115 ? -4.425 -18.353 -70.507 1.00 68.81 115 THR A C 1
ATOM 877 O O . THR A 1 115 ? -5.241 -19.174 -70.922 1.00 68.81 115 THR A O 1
ATOM 880 N N . ALA A 1 116 ? -3.784 -17.528 -71.343 1.00 71.81 116 ALA A N 1
ATOM 881 C CA . ALA A 1 116 ? -4.034 -17.485 -72.788 1.00 71.81 116 ALA A CA 1
ATOM 882 C C . ALA A 1 116 ? -3.316 -18.599 -73.573 1.00 71.81 116 ALA A C 1
ATOM 884 O O . ALA A 1 116 ? -3.708 -18.911 -74.696 1.00 71.81 116 ALA A O 1
ATOM 885 N N . ASN A 1 117 ? -2.271 -19.202 -72.998 1.00 61.97 117 ASN A N 1
ATOM 886 C CA . ASN A 1 117 ? -1.469 -20.222 -73.658 1.00 61.97 117 ASN A CA 1
ATOM 887 C C . ASN A 1 117 ? -1.089 -21.287 -72.620 1.00 61.97 117 ASN A C 1
ATOM 889 O O . ASN A 1 117 ? -0.138 -21.123 -71.862 1.00 61.97 117 ASN A O 1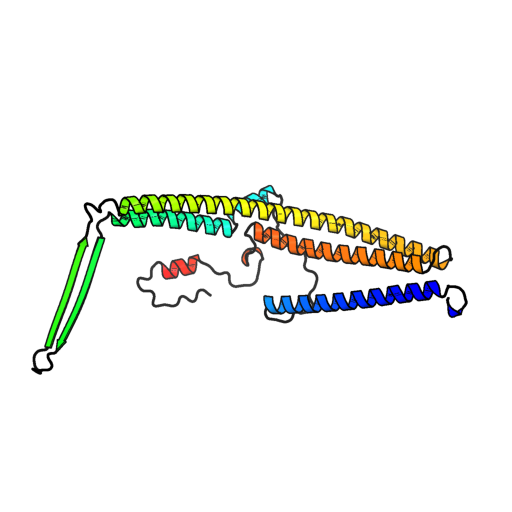
ATOM 893 N N . ASN A 1 118 ? -1.852 -22.385 -72.591 1.00 59.16 118 ASN A N 1
ATOM 894 C CA . ASN A 1 118 ? -1.871 -23.430 -71.550 1.00 59.16 118 ASN A CA 1
ATOM 895 C C . ASN A 1 118 ? -0.573 -24.277 -71.431 1.00 59.16 118 ASN A C 1
ATOM 897 O O . ASN A 1 118 ? -0.618 -25.436 -71.024 1.00 59.16 118 ASN A O 1
ATOM 901 N N . ARG A 1 119 ? 0.576 -23.748 -71.869 1.00 59.94 119 ARG A N 1
ATOM 902 C CA . ARG A 1 119 ? 1.880 -24.427 -71.941 1.00 59.94 119 ARG A CA 1
ATOM 903 C C . ARG A 1 119 ? 3.060 -23.628 -71.381 1.00 59.94 119 ARG A C 1
ATOM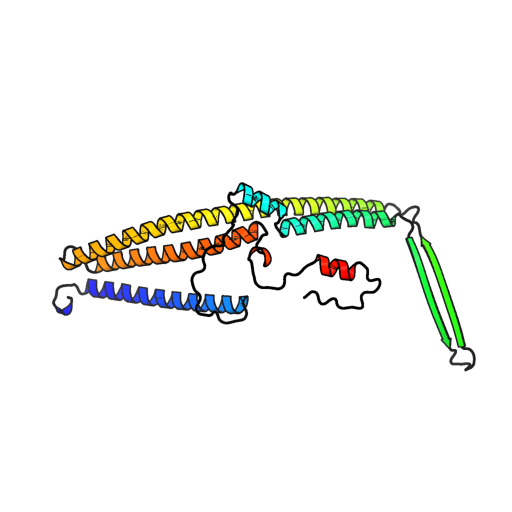 905 O O . ARG A 1 119 ? 4.142 -24.200 -71.314 1.00 59.94 119 ARG A O 1
ATOM 912 N N . ASN A 1 120 ? 2.875 -22.365 -70.989 1.00 66.69 120 ASN A N 1
ATOM 913 C CA . ASN A 1 120 ? 3.928 -21.579 -70.344 1.00 66.69 120 ASN A CA 1
ATOM 914 C C . ASN A 1 120 ? 3.649 -21.473 -68.843 1.00 66.69 120 ASN A C 1
ATOM 916 O O . ASN A 1 120 ? 2.830 -20.672 -68.393 1.00 66.69 120 ASN A O 1
ATOM 920 N N . GLU A 1 121 ? 4.337 -22.326 -68.097 1.00 76.25 121 GLU A N 1
ATOM 921 C CA . GLU A 1 121 ? 4.524 -22.223 -66.657 1.00 76.25 121 GLU A CA 1
ATOM 922 C C . GLU A 1 121 ? 5.976 -21.800 -66.434 1.00 76.25 121 GLU A C 1
ATOM 924 O O . GLU A 1 121 ? 6.888 -22.393 -67.014 1.00 76.25 121 GLU A O 1
ATOM 929 N N . SER A 1 122 ? 6.177 -20.732 -65.667 1.00 81.38 122 SER A N 1
ATOM 930 C CA . SER A 1 122 ? 7.503 -20.248 -65.294 1.00 81.38 122 SER A CA 1
ATOM 931 C C . SER A 1 122 ? 7.604 -20.245 -63.783 1.00 81.38 122 SER A C 1
ATOM 933 O O . SER A 1 122 ? 6.770 -19.646 -63.108 1.00 81.38 122 SER A O 1
ATOM 935 N N . GLU A 1 123 ? 8.634 -20.907 -63.275 1.00 89.12 123 GLU A N 1
ATOM 936 C CA . GLU A 1 123 ? 9.006 -20.877 -61.868 1.00 89.12 123 GLU A CA 1
ATOM 937 C C . GLU A 1 123 ? 10.336 -20.137 -61.751 1.00 89.12 123 GLU A C 1
ATOM 939 O O . GLU A 1 123 ? 11.326 -20.517 -62.381 1.00 89.12 123 GLU A O 1
ATOM 944 N N . GLU A 1 124 ? 10.358 -19.072 -60.958 1.00 88.56 124 GLU A N 1
ATOM 945 C CA . GLU A 1 124 ? 11.562 -18.315 -60.645 1.00 88.56 124 GLU A CA 1
ATOM 946 C C . GLU A 1 124 ? 11.814 -18.345 -59.140 1.00 88.56 124 GLU A C 1
ATOM 948 O O . GLU A 1 124 ? 10.921 -18.135 -58.320 1.00 88.56 124 GLU A O 1
ATOM 953 N N . ALA A 1 125 ? 13.062 -18.623 -58.776 1.00 94.19 125 ALA A N 1
ATOM 954 C CA . ALA A 1 125 ? 13.536 -18.578 -57.406 1.00 94.19 125 ALA A CA 1
ATOM 955 C C . ALA A 1 125 ? 14.699 -17.593 -57.327 1.00 94.19 125 ALA A C 1
ATOM 957 O O . ALA A 1 125 ? 15.713 -17.776 -58.005 1.00 94.19 125 ALA A O 1
ATOM 958 N N . SER A 1 126 ? 14.583 -16.569 -56.483 1.00 92.44 126 SER A N 1
ATOM 959 C CA . SER A 1 126 ? 15.638 -15.577 -56.283 1.00 92.44 126 SER A CA 1
ATOM 960 C C . SER A 1 126 ? 16.005 -15.433 -54.805 1.00 92.44 126 SER A C 1
ATOM 962 O O . SER A 1 126 ? 15.173 -15.560 -53.906 1.00 92.44 126 SER A O 1
ATOM 964 N N . LEU A 1 127 ? 17.293 -15.195 -54.543 1.00 96.00 127 LEU A N 1
ATOM 965 C CA . LEU A 1 127 ? 17.822 -14.903 -53.213 1.00 96.00 127 LEU A CA 1
ATOM 966 C C . LEU A 1 127 ? 18.734 -13.679 -53.309 1.00 96.00 127 LEU A C 1
ATOM 968 O O . LEU A 1 127 ? 19.794 -13.729 -53.931 1.00 96.00 127 LEU A O 1
ATOM 972 N N . ILE A 1 128 ? 18.326 -12.575 -52.688 1.00 95.44 128 ILE A N 1
ATOM 973 C CA . ILE A 1 128 ? 18.994 -11.276 -52.785 1.00 95.44 128 ILE A CA 1
ATOM 974 C C . ILE A 1 128 ? 19.436 -10.818 -51.395 1.00 95.44 128 ILE A C 1
ATOM 976 O O . ILE A 1 128 ? 18.615 -10.529 -50.522 1.00 95.44 128 ILE A O 1
ATOM 980 N N . ALA A 1 129 ? 20.749 -10.675 -51.213 1.00 96.31 129 ALA A N 1
ATOM 981 C CA . ALA A 1 129 ? 21.340 -10.012 -50.056 1.00 96.31 129 ALA A CA 1
ATOM 982 C C . ALA A 1 129 ? 21.607 -8.532 -50.378 1.00 96.31 129 ALA A C 1
ATOM 984 O O . ALA A 1 129 ? 22.340 -8.214 -51.314 1.00 96.31 129 ALA A O 1
ATOM 985 N N . ARG A 1 130 ? 21.031 -7.612 -49.597 1.00 95.50 130 ARG A N 1
ATOM 986 C CA . ARG A 1 130 ? 21.200 -6.161 -49.756 1.00 95.50 130 ARG A CA 1
ATOM 987 C C . ARG A 1 130 ? 21.785 -5.554 -48.488 1.00 95.50 130 ARG A C 1
ATOM 989 O O . ARG A 1 130 ? 21.147 -5.583 -47.436 1.00 95.50 130 ARG A O 1
ATOM 996 N N . VAL A 1 131 ? 22.964 -4.948 -48.617 1.00 95.94 131 VAL A N 1
ATOM 997 C CA . VAL A 1 131 ? 23.599 -4.142 -47.566 1.00 95.94 131 VAL A CA 1
ATOM 998 C C . VAL A 1 131 ? 23.323 -2.664 -47.831 1.00 95.94 131 VAL A C 1
ATOM 1000 O O . VAL A 1 131 ? 23.638 -2.158 -48.904 1.00 95.94 131 VAL A O 1
ATOM 1003 N N . THR A 1 132 ? 22.740 -1.968 -46.856 1.00 93.31 132 THR A N 1
ATOM 1004 C CA . THR A 1 132 ? 22.450 -0.528 -46.920 1.00 93.31 132 THR A CA 1
ATOM 1005 C C . THR A 1 132 ? 23.161 0.188 -45.779 1.00 93.31 132 THR A C 1
ATOM 1007 O O . THR A 1 132 ? 22.960 -0.167 -44.624 1.00 93.31 132 THR A O 1
ATOM 1010 N N . MET A 1 133 ? 23.971 1.207 -46.080 1.00 93.25 133 MET A N 1
ATOM 1011 C CA . MET A 1 133 ? 24.643 2.035 -45.071 1.00 93.25 133 MET A CA 1
ATOM 1012 C C . MET A 1 133 ? 24.441 3.523 -45.397 1.00 93.25 133 MET A C 1
ATOM 1014 O O . MET A 1 133 ? 24.896 3.972 -46.453 1.00 93.25 133 MET A O 1
ATOM 1018 N N . PRO A 1 134 ? 23.774 4.306 -44.531 1.00 91.06 134 PRO A N 1
ATOM 1019 C CA . PRO A 1 134 ? 23.607 5.734 -44.762 1.00 91.06 134 PRO A CA 1
ATOM 1020 C C . PRO A 1 134 ? 24.918 6.484 -44.491 1.00 91.06 134 PRO A C 1
ATOM 1022 O O . PRO A 1 134 ? 25.427 6.476 -43.375 1.00 91.06 134 PRO A O 1
ATOM 1025 N N . LEU A 1 135 ? 25.450 7.180 -45.501 1.00 89.00 135 LEU A N 1
ATOM 1026 C CA . LEU A 1 135 ? 26.645 8.024 -45.341 1.00 89.00 135 LEU A CA 1
ATOM 1027 C C . LEU A 1 135 ? 26.314 9.378 -44.697 1.00 89.00 135 LEU A C 1
ATOM 1029 O O . LEU A 1 135 ? 27.085 9.910 -43.902 1.00 89.00 135 LEU A O 1
ATOM 1033 N N . TYR A 1 136 ? 25.153 9.941 -45.038 1.00 90.06 136 TYR A N 1
ATOM 1034 C CA . TYR A 1 136 ? 24.686 11.214 -44.504 1.00 90.06 136 TYR A CA 1
ATOM 1035 C C . TYR A 1 136 ? 23.157 11.273 -44.509 1.00 90.06 136 TYR A C 1
ATOM 1037 O O . TYR A 1 136 ? 22.523 11.079 -45.540 1.00 90.06 136 TYR A O 1
ATOM 1045 N N . ALA A 1 137 ? 22.566 11.568 -43.349 1.00 87.56 137 ALA A N 1
ATOM 1046 C CA . ALA A 1 137 ? 21.114 11.580 -43.145 1.00 87.56 137 ALA A CA 1
ATOM 1047 C C . ALA A 1 137 ? 20.563 12.982 -42.816 1.00 87.56 137 ALA A C 1
ATOM 1049 O O . ALA A 1 137 ? 19.596 13.100 -42.063 1.00 87.56 137 ALA A O 1
ATOM 1050 N N . SER A 1 138 ? 21.217 14.053 -43.291 1.00 92.50 138 SER A N 1
ATOM 1051 C CA . SER A 1 138 ? 20.812 15.456 -43.053 1.00 92.50 138 SER A CA 1
ATOM 1052 C C . SER A 1 138 ? 20.550 15.800 -41.571 1.00 92.50 138 SER A C 1
ATOM 1054 O O . SER A 1 138 ? 19.687 16.594 -41.215 1.00 92.50 138 SER A O 1
ATOM 1056 N N . GLY A 1 139 ? 21.254 15.127 -40.655 1.00 92.75 139 GLY A N 1
ATOM 1057 C CA . GLY A 1 139 ? 21.059 15.297 -39.212 1.00 92.75 139 GLY A CA 1
ATOM 1058 C C . GLY A 1 139 ? 19.771 14.700 -38.619 1.00 92.75 139 GLY A C 1
ATOM 1059 O O . GLY A 1 139 ? 19.569 14.832 -37.414 1.00 92.75 139 GLY A O 1
ATOM 1060 N N . SER A 1 140 ? 18.930 13.995 -39.386 1.00 94.31 140 SER A N 1
ATOM 1061 C CA . SER A 1 140 ? 17.692 13.375 -38.878 1.00 94.31 140 SER A CA 1
ATOM 1062 C C . SER A 1 140 ? 17.959 12.405 -37.718 1.00 94.31 140 SER A C 1
ATOM 1064 O O . SER A 1 140 ? 17.377 12.529 -36.636 1.00 94.31 140 SER A O 1
ATOM 1066 N N . VAL A 1 141 ? 18.914 11.487 -37.900 1.00 93.94 141 VAL A N 1
ATOM 1067 C CA . VAL A 1 141 ? 19.281 10.505 -36.867 1.00 93.94 141 VAL A CA 1
ATOM 1068 C C . VAL A 1 141 ? 19.892 11.195 -35.647 1.00 93.94 141 VAL A C 1
ATOM 1070 O O . VAL A 1 141 ? 19.530 10.885 -34.516 1.00 93.94 141 VAL A O 1
ATOM 1073 N N . THR A 1 142 ? 20.753 12.201 -35.839 1.00 93.81 142 THR A N 1
ATOM 1074 C CA . THR A 1 142 ? 21.363 12.921 -34.706 1.00 93.81 142 THR A CA 1
ATOM 1075 C C . THR A 1 142 ? 20.333 13.726 -33.913 1.00 93.81 142 THR A C 1
ATOM 1077 O O . THR A 1 142 ? 20.426 13.789 -32.687 1.00 93.81 142 THR A O 1
ATOM 1080 N N . SER A 1 143 ? 19.324 14.302 -34.574 1.00 96.88 143 SER A N 1
ATOM 1081 C CA . SER A 1 143 ? 18.186 14.954 -33.916 1.00 96.88 143 SER A CA 1
ATOM 1082 C C . SER A 1 143 ? 17.387 13.961 -33.066 1.00 96.88 143 SER A C 1
ATOM 1084 O O . SER A 1 143 ? 17.180 14.197 -31.874 1.00 96.88 143 SER A O 1
ATOM 1086 N N . ARG A 1 144 ? 17.044 12.790 -33.623 1.00 97.00 144 ARG A N 1
ATOM 1087 C CA . ARG A 1 144 ? 16.338 11.729 -32.885 1.00 97.00 144 ARG A CA 1
ATOM 1088 C C . ARG A 1 144 ? 17.147 11.171 -31.717 1.00 97.00 144 ARG A C 1
ATOM 1090 O O . ARG A 1 144 ? 16.582 10.956 -30.652 1.00 97.00 144 ARG A O 1
ATOM 1097 N N . VAL A 1 145 ? 18.466 11.027 -31.854 1.00 97.12 145 VAL A N 1
ATOM 1098 C CA . VAL A 1 145 ? 19.348 10.652 -30.735 1.00 97.12 145 VAL A CA 1
ATOM 1099 C C . VAL A 1 145 ? 19.300 11.698 -29.619 1.00 97.12 145 VAL A C 1
ATOM 1101 O O . VAL A 1 145 ? 19.223 11.330 -28.447 1.00 97.12 145 VAL A O 1
ATOM 1104 N N . ARG A 1 146 ? 19.329 13.001 -29.942 1.00 97.56 146 ARG A N 1
ATOM 1105 C CA . ARG A 1 146 ? 19.199 14.064 -28.926 1.00 97.56 146 ARG A CA 1
ATOM 1106 C C . ARG A 1 146 ? 17.848 13.988 -28.217 1.00 97.56 146 ARG A C 1
ATOM 1108 O O . ARG A 1 146 ? 17.827 14.031 -26.991 1.00 97.56 146 ARG A O 1
ATOM 1115 N N . ALA A 1 147 ? 16.755 13.816 -28.961 1.00 98.06 147 ALA A N 1
ATOM 1116 C CA . ALA A 1 147 ? 15.420 13.652 -28.388 1.00 98.06 147 ALA A CA 1
ATOM 1117 C C . ALA A 1 147 ? 15.333 12.409 -27.483 1.00 98.06 147 ALA A C 1
ATOM 1119 O O . ALA A 1 147 ? 14.892 12.500 -26.341 1.00 98.06 147 ALA A O 1
ATOM 1120 N N . ALA A 1 148 ? 15.845 11.262 -27.936 1.00 97.94 148 ALA A N 1
ATOM 1121 C CA . ALA A 1 148 ? 15.857 10.027 -27.157 1.00 97.94 148 ALA A CA 1
ATOM 1122 C C . ALA A 1 148 ? 16.702 10.141 -25.876 1.00 97.94 148 ALA A C 1
ATOM 1124 O O . ALA A 1 148 ? 16.318 9.618 -24.833 1.00 97.94 148 ALA A O 1
ATOM 1125 N N . LYS A 1 149 ? 17.814 10.888 -25.904 1.00 98.00 149 LYS A N 1
ATOM 1126 C CA . LYS A 1 149 ? 18.586 11.205 -24.689 1.00 98.00 149 LYS A CA 1
ATOM 1127 C C . LYS A 1 149 ? 17.778 12.028 -23.680 1.00 98.00 149 LYS A C 1
ATOM 1129 O O . LYS A 1 149 ? 17.909 11.787 -22.483 1.00 98.00 149 LYS A O 1
ATOM 1134 N N . GLN A 1 150 ? 16.929 12.952 -24.138 1.00 98.44 150 GLN A N 1
ATOM 1135 C CA . GLN A 1 150 ? 16.015 13.674 -23.244 1.00 98.44 150 GLN A CA 1
ATOM 1136 C C . GLN A 1 150 ? 14.964 12.738 -22.641 1.00 98.44 150 GLN A C 1
ATOM 1138 O O . GLN A 1 150 ? 14.703 12.819 -21.445 1.00 98.44 150 GLN A O 1
ATOM 1143 N N . ILE A 1 151 ? 14.450 11.778 -23.418 1.00 98.25 151 ILE A N 1
ATOM 1144 C CA . ILE A 1 151 ? 13.558 10.732 -22.896 1.00 98.25 151 ILE A CA 1
ATOM 1145 C C . ILE A 1 151 ? 14.265 9.907 -21.812 1.00 98.25 151 ILE A C 1
ATOM 1147 O O . ILE A 1 151 ? 13.676 9.657 -20.768 1.00 98.25 151 ILE A O 1
ATOM 1151 N N . VAL A 1 152 ? 15.535 9.525 -21.993 1.00 98.50 152 VAL A N 1
ATOM 1152 C CA . VAL A 1 152 ? 16.309 8.841 -20.936 1.00 98.50 152 VAL A CA 1
ATOM 1153 C C . VAL A 1 152 ? 16.406 9.699 -19.674 1.00 98.50 152 VAL A C 1
ATOM 1155 O O . VAL A 1 152 ? 16.211 9.180 -18.577 1.00 98.50 152 VAL A O 1
ATOM 1158 N N . SER A 1 153 ? 16.671 11.002 -19.814 1.00 98.50 153 SER A N 1
ATOM 1159 C CA . SER A 1 153 ? 16.699 11.921 -18.670 1.00 98.50 153 SER A CA 1
ATOM 1160 C C . SER A 1 153 ? 15.346 11.976 -17.958 1.00 98.50 153 SER A C 1
ATOM 1162 O O . SER A 1 153 ? 15.300 11.893 -16.736 1.00 98.50 153 SER A O 1
ATOM 1164 N N . GLN A 1 154 ? 14.246 12.034 -18.710 1.00 98.44 154 GLN A N 1
ATOM 1165 C CA . GLN A 1 154 ? 12.895 11.962 -18.159 1.00 98.44 154 GLN A CA 1
ATOM 1166 C C . GLN A 1 154 ? 12.665 10.644 -17.402 1.00 98.44 154 GLN A C 1
ATOM 1168 O O . GLN A 1 154 ? 12.224 10.672 -16.257 1.00 98.44 154 GLN A O 1
ATOM 1173 N N . ARG A 1 155 ? 13.004 9.489 -17.997 1.00 98.38 155 ARG A N 1
ATOM 1174 C CA . ARG A 1 155 ? 12.839 8.177 -17.339 1.00 98.38 155 ARG A CA 1
ATOM 1175 C C . ARG A 1 155 ? 13.677 8.051 -16.071 1.00 98.38 155 ARG A C 1
ATOM 1177 O O . ARG A 1 155 ? 13.249 7.410 -15.117 1.00 98.38 155 ARG A O 1
ATOM 1184 N N . ARG A 1 156 ? 14.848 8.687 -16.035 1.00 98.50 156 ARG A N 1
ATOM 1185 C CA . ARG A 1 156 ? 15.682 8.751 -14.833 1.00 98.50 156 ARG A CA 1
ATOM 1186 C C . ARG A 1 156 ? 15.002 9.542 -13.715 1.00 98.50 156 ARG A C 1
ATOM 1188 O O . ARG A 1 156 ? 15.033 9.101 -12.570 1.00 98.50 156 ARG A O 1
ATOM 1195 N N . GLU A 1 157 ? 14.360 10.666 -14.028 1.00 98.62 157 GLU A N 1
ATOM 1196 C CA . GLU A 1 157 ? 13.591 11.410 -13.023 1.00 98.62 157 GLU A CA 1
ATOM 1197 C C . GLU A 1 157 ? 12.339 10.656 -12.566 1.00 98.62 157 GLU A C 1
ATOM 1199 O O . GLU A 1 157 ? 12.020 10.663 -11.380 1.00 98.62 157 GLU A O 1
ATOM 1204 N N . GLU A 1 158 ? 11.673 9.925 -13.462 1.00 98.44 158 GLU A N 1
ATOM 1205 C CA . GLU A 1 158 ? 10.573 9.023 -13.097 1.00 98.44 158 GLU A CA 1
ATOM 1206 C C . GLU A 1 158 ? 11.048 7.901 -12.152 1.00 98.44 158 GLU A C 1
ATOM 1208 O O . GLU A 1 158 ? 10.358 7.578 -11.184 1.00 98.44 158 GLU A O 1
ATOM 1213 N N . TYR A 1 159 ? 12.250 7.353 -12.362 1.00 98.25 159 TYR A N 1
ATOM 1214 C CA . TYR A 1 159 ? 12.879 6.403 -11.438 1.00 98.25 159 TYR A CA 1
ATOM 1215 C C . TYR A 1 159 ? 13.201 7.032 -10.073 1.00 98.25 159 TYR A C 1
ATOM 1217 O O . TYR A 1 159 ? 12.859 6.459 -9.036 1.00 98.25 159 TYR A O 1
ATOM 1225 N N . ASN A 1 160 ? 13.787 8.234 -10.048 1.00 98.12 160 ASN A N 1
ATOM 1226 C CA . ASN A 1 160 ? 14.031 8.972 -8.803 1.00 98.12 160 ASN A CA 1
ATOM 1227 C C . ASN A 1 160 ? 12.721 9.272 -8.057 1.00 98.12 160 ASN A C 1
ATOM 1229 O O . ASN A 1 160 ? 12.661 9.182 -6.829 1.00 98.12 160 ASN A O 1
ATOM 1233 N N . GLN A 1 161 ? 11.657 9.611 -8.786 1.00 98.38 161 GLN A N 1
ATOM 1234 C CA . GLN A 1 161 ? 10.335 9.821 -8.213 1.00 98.38 161 GLN A CA 1
ATOM 1235 C C . GLN A 1 161 ? 9.777 8.528 -7.617 1.00 98.38 161 GLN A C 1
ATOM 1237 O O . GLN A 1 161 ? 9.318 8.551 -6.478 1.00 98.38 161 GLN A O 1
ATOM 1242 N N . ALA A 1 162 ? 9.878 7.403 -8.330 1.00 97.94 162 ALA A N 1
ATOM 1243 C CA . ALA A 1 162 ? 9.458 6.100 -7.821 1.00 97.94 162 ALA A CA 1
ATOM 1244 C C . ALA A 1 162 ? 10.202 5.722 -6.528 1.00 97.94 162 ALA A C 1
ATOM 1246 O O . ALA A 1 162 ? 9.574 5.244 -5.586 1.00 97.94 162 ALA A O 1
ATOM 1247 N N . LEU A 1 163 ? 11.510 6.003 -6.441 1.00 97.56 163 LEU A N 1
ATOM 1248 C CA . LEU A 1 163 ? 12.289 5.824 -5.210 1.00 97.56 163 LEU A CA 1
ATOM 1249 C C . LEU A 1 163 ? 11.753 6.673 -4.053 1.00 97.56 163 LEU A C 1
ATOM 1251 O O . LEU A 1 163 ? 11.545 6.153 -2.958 1.00 97.56 163 LEU A O 1
ATOM 1255 N N . ARG A 1 164 ? 11.513 7.971 -4.279 1.00 98.06 164 ARG A N 1
ATOM 1256 C CA . ARG A 1 164 ? 10.981 8.871 -3.240 1.00 98.06 164 ARG A CA 1
ATOM 1257 C C . ARG A 1 164 ? 9.591 8.443 -2.778 1.00 98.06 164 ARG A C 1
ATOM 1259 O O . ARG A 1 164 ? 9.359 8.367 -1.577 1.00 98.06 164 ARG A O 1
ATOM 1266 N N . THR A 1 165 ? 8.709 8.086 -3.709 1.00 97.88 165 THR A N 1
ATOM 1267 C CA . THR A 1 165 ? 7.367 7.580 -3.399 1.00 97.88 165 THR A CA 1
ATOM 1268 C C . THR A 1 165 ? 7.420 6.257 -2.629 1.00 97.88 165 THR A C 1
ATOM 1270 O O . THR A 1 165 ? 6.648 6.073 -1.694 1.00 97.88 165 THR A O 1
ATOM 1273 N N . ALA A 1 166 ? 8.349 5.350 -2.950 1.00 97.38 166 ALA A N 1
ATOM 1274 C CA . ALA A 1 166 ? 8.525 4.109 -2.194 1.00 97.38 166 ALA A CA 1
ATOM 1275 C C . ALA A 1 166 ? 9.024 4.362 -0.759 1.00 97.38 166 ALA A C 1
ATOM 1277 O O . ALA A 1 166 ? 8.535 3.736 0.183 1.00 97.38 166 ALA A O 1
ATOM 1278 N N . ILE A 1 167 ? 9.959 5.303 -0.577 1.00 97.81 167 ILE A N 1
ATOM 1279 C CA . ILE A 1 167 ? 10.452 5.729 0.745 1.00 97.81 167 ILE A CA 1
ATOM 1280 C C . ILE A 1 167 ? 9.316 6.334 1.577 1.00 97.81 167 ILE A C 1
ATOM 1282 O O . ILE A 1 167 ? 9.145 5.968 2.740 1.00 97.81 167 ILE A O 1
ATOM 1286 N N . GLU A 1 168 ? 8.527 7.227 0.982 1.00 97.81 168 GLU A N 1
ATOM 1287 C CA . GLU A 1 168 ? 7.372 7.855 1.627 1.00 97.81 168 GLU A CA 1
ATOM 1288 C C . GLU A 1 168 ? 6.334 6.805 2.042 1.00 97.81 168 GLU A C 1
ATOM 1290 O O . GLU A 1 168 ? 5.969 6.729 3.214 1.00 97.81 168 GLU A O 1
ATOM 1295 N N . ALA A 1 169 ? 5.923 5.934 1.115 1.00 97.38 169 ALA A N 1
ATOM 1296 C CA . ALA A 1 169 ? 4.951 4.878 1.384 1.00 97.38 169 ALA A CA 1
ATOM 1297 C C . ALA A 1 169 ? 5.419 3.925 2.496 1.00 97.38 169 ALA A C 1
ATOM 1299 O O . ALA A 1 169 ? 4.634 3.566 3.371 1.00 97.38 169 ALA A O 1
ATOM 1300 N N . THR A 1 170 ? 6.703 3.555 2.499 1.00 97.81 170 THR A N 1
ATOM 1301 C CA . THR A 1 170 ? 7.294 2.692 3.535 1.00 97.81 170 THR A CA 1
ATOM 1302 C C . THR A 1 170 ? 7.329 3.388 4.891 1.00 97.81 170 THR A C 1
ATOM 1304 O O . THR A 1 170 ? 6.986 2.778 5.902 1.00 97.81 170 THR A O 1
ATOM 1307 N N . THR A 1 171 ? 7.691 4.673 4.921 1.00 98.00 171 THR A N 1
ATOM 1308 C CA . THR A 1 171 ? 7.696 5.472 6.154 1.00 98.00 171 THR A CA 1
ATOM 1309 C C . THR A 1 171 ? 6.288 5.588 6.729 1.00 98.00 171 THR A C 1
ATOM 1311 O O . THR A 1 171 ? 6.090 5.328 7.914 1.00 98.00 171 THR A O 1
ATOM 1314 N N . ASN A 1 172 ? 5.300 5.900 5.888 1.00 97.88 172 ASN A N 1
ATOM 1315 C CA . ASN A 1 172 ? 3.903 6.003 6.297 1.00 97.88 172 ASN A CA 1
ATOM 1316 C C . ASN A 1 172 ? 3.384 4.662 6.831 1.00 97.88 172 ASN A C 1
ATOM 1318 O O . ASN A 1 172 ? 2.871 4.615 7.944 1.00 97.88 172 ASN A O 1
ATOM 1322 N N . ALA A 1 173 ? 3.597 3.561 6.102 1.00 97.19 173 ALA A N 1
ATOM 1323 C CA . ALA A 1 173 ? 3.165 2.231 6.533 1.00 97.19 173 ALA A CA 1
ATOM 1324 C C . ALA A 1 173 ? 3.830 1.793 7.851 1.00 97.19 173 ALA A C 1
ATOM 1326 O O . ALA A 1 173 ? 3.170 1.223 8.722 1.00 97.19 173 ALA A O 1
ATOM 1327 N N . TRP A 1 174 ? 5.118 2.105 8.037 1.00 97.56 174 TRP A N 1
ATOM 1328 C CA . TRP A 1 174 ? 5.821 1.864 9.297 1.00 97.56 174 TRP A CA 1
ATOM 1329 C C . TRP A 1 174 ? 5.192 2.642 10.457 1.00 97.56 174 TRP A C 1
ATOM 1331 O O . TRP A 1 174 ? 4.916 2.067 11.509 1.00 97.56 174 TRP A O 1
ATOM 1341 N N . GLN A 1 175 ? 4.926 3.938 10.269 1.00 97.56 175 GLN A N 1
ATOM 1342 C CA . GLN A 1 175 ? 4.303 4.777 11.297 1.00 97.56 175 GLN A CA 1
ATOM 1343 C C . GLN A 1 175 ? 2.874 4.335 11.622 1.00 97.56 175 GLN A C 1
ATOM 1345 O O . GLN A 1 175 ? 2.491 4.317 12.793 1.00 97.56 175 GLN A O 1
ATOM 1350 N N . THR A 1 176 ? 2.098 3.918 10.621 1.00 97.06 176 THR A N 1
ATOM 1351 C CA . THR A 1 176 ? 0.762 3.344 10.823 1.00 97.06 176 THR A CA 1
ATOM 1352 C C . THR A 1 176 ? 0.830 2.073 11.667 1.00 97.06 176 THR A C 1
ATOM 1354 O O . THR A 1 176 ? 0.059 1.939 12.614 1.00 97.06 176 THR A O 1
ATOM 1357 N N . LEU A 1 177 ? 1.790 1.178 11.404 1.00 96.31 177 LEU A N 1
ATOM 1358 C CA . LEU A 1 177 ? 1.980 -0.036 12.203 1.00 96.31 177 LEU A CA 1
ATOM 1359 C C . LEU A 1 177 ? 2.353 0.277 13.660 1.00 96.31 177 LEU A C 1
ATOM 1361 O O . LEU A 1 177 ? 1.771 -0.290 14.584 1.00 96.31 177 LEU A O 1
ATOM 1365 N N . GLN A 1 178 ? 3.309 1.184 13.876 1.00 96.25 178 GLN A N 1
ATOM 1366 C CA . GLN A 1 178 ? 3.724 1.584 15.226 1.00 96.25 178 GLN A CA 1
ATOM 1367 C C . GLN A 1 178 ? 2.573 2.242 15.997 1.00 96.25 178 GLN A C 1
ATOM 1369 O O . GLN A 1 178 ? 2.349 1.937 17.169 1.00 96.25 178 GLN A O 1
ATOM 1374 N N . THR A 1 179 ? 1.796 3.086 15.318 1.00 96.06 179 THR A N 1
ATOM 1375 C CA . THR A 1 179 ? 0.619 3.741 15.895 1.00 96.06 179 THR A CA 1
ATOM 1376 C C . THR A 1 179 ? -0.467 2.725 16.245 1.00 96.06 179 THR A C 1
ATOM 1378 O O . THR A 1 179 ? -1.004 2.777 17.349 1.00 96.06 179 THR A O 1
ATOM 1381 N N . GLY A 1 180 ? -0.753 1.762 15.361 1.00 95.25 180 GLY A N 1
ATOM 1382 C CA . GLY A 1 180 ? -1.708 0.681 15.625 1.00 95.25 180 GLY A CA 1
ATOM 1383 C C . GLY A 1 180 ? -1.329 -0.137 16.862 1.00 95.25 180 GLY A C 1
ATOM 1384 O O . GLY A 1 180 ? -2.160 -0.364 17.739 1.00 95.25 180 GLY A O 1
ATOM 1385 N N . ARG A 1 181 ? -0.044 -0.485 17.010 1.00 95.38 181 ARG A N 1
ATOM 1386 C CA . ARG A 1 181 ? 0.474 -1.181 18.202 1.00 95.38 181 ARG A CA 1
ATOM 1387 C C . ARG A 1 181 ? 0.308 -0.370 19.484 1.00 95.38 181 ARG A C 1
ATOM 1389 O O . ARG A 1 181 ? -0.155 -0.902 20.493 1.00 95.38 181 ARG A O 1
ATOM 1396 N N . ALA A 1 182 ? 0.639 0.920 19.445 1.00 97.25 182 ALA A N 1
ATOM 1397 C CA . ALA A 1 182 ? 0.454 1.810 20.588 1.00 97.25 182 ALA A CA 1
ATOM 1398 C C . ALA A 1 182 ? -1.034 1.963 20.963 1.00 97.25 182 ALA A C 1
ATOM 1400 O O . ALA A 1 182 ? -1.383 1.946 22.145 1.00 97.25 182 ALA A O 1
ATOM 1401 N N . GLN A 1 183 ? -1.926 2.044 19.970 1.00 97.31 183 GLN A N 1
ATOM 1402 C CA . GLN A 1 183 ? -3.374 2.092 20.188 1.00 97.31 183 GLN A CA 1
ATOM 1403 C C . GLN A 1 183 ? -3.901 0.816 20.846 1.00 97.31 183 GLN A C 1
ATOM 1405 O O . GLN A 1 183 ? -4.704 0.914 21.769 1.00 97.31 183 GLN A O 1
ATOM 1410 N N . ILE A 1 184 ? -3.432 -0.368 20.442 1.00 97.00 184 ILE A N 1
ATOM 1411 C CA . ILE A 1 184 ? -3.813 -1.634 21.090 1.00 97.00 184 ILE A CA 1
ATOM 1412 C C . ILE A 1 184 ? -3.447 -1.610 22.576 1.00 97.00 184 ILE A C 1
ATOM 1414 O O . ILE A 1 184 ? -4.275 -1.965 23.415 1.00 97.00 184 ILE A O 1
ATOM 1418 N N . GLN A 1 185 ? -2.243 -1.148 22.924 1.00 97.69 185 GLN A N 1
ATOM 1419 C CA . GLN A 1 185 ? -1.820 -1.044 24.324 1.00 97.69 185 GLN A CA 1
ATOM 1420 C C . GLN A 1 185 ? -2.703 -0.066 25.120 1.00 97.69 185 GLN A C 1
ATOM 1422 O O . GLN A 1 185 ? -3.118 -0.370 26.246 1.00 97.69 185 GLN A O 1
ATOM 1427 N N . ALA A 1 186 ? -3.022 1.090 24.532 1.00 97.94 186 ALA A N 1
ATOM 1428 C CA . ALA A 1 186 ? -3.883 2.094 25.148 1.00 97.94 186 ALA A CA 1
ATOM 1429 C C . ALA A 1 186 ? -5.318 1.578 25.343 1.00 97.94 186 ALA A C 1
ATOM 1431 O O . ALA A 1 186 ? -5.837 1.618 26.458 1.00 97.94 186 ALA A O 1
ATOM 1432 N N . PHE A 1 187 ? -5.940 1.021 24.299 1.00 98.19 187 PHE A N 1
ATOM 1433 C CA . PHE A 1 187 ? -7.292 0.466 24.379 1.00 98.19 187 PHE A CA 1
ATOM 1434 C C . PHE A 1 187 ? -7.367 -0.756 25.292 1.00 98.19 187 PHE A C 1
ATOM 1436 O O . PHE A 1 187 ? -8.343 -0.902 26.017 1.00 98.19 187 PHE A O 1
ATOM 1443 N N . SER A 1 188 ? -6.335 -1.603 25.340 1.00 97.94 188 SER A N 1
ATOM 1444 C CA . SER A 1 188 ? -6.291 -2.719 26.291 1.00 97.94 188 SER A CA 1
ATOM 1445 C C . SER A 1 188 ? -6.302 -2.223 27.738 1.00 97.94 188 SER A C 1
ATOM 1447 O O . SER A 1 188 ? -6.961 -2.824 28.587 1.00 97.94 188 SER A O 1
ATOM 1449 N N . SER A 1 189 ? -5.593 -1.129 28.022 1.00 98.12 189 SER A N 1
ATOM 1450 C CA . SER A 1 189 ? -5.599 -0.500 29.345 1.00 98.12 189 SER A CA 1
ATOM 1451 C C . SER A 1 189 ? -6.952 0.156 29.642 1.00 98.12 189 SER A C 1
ATOM 1453 O O . SER A 1 189 ? -7.468 0.012 30.749 1.00 98.12 189 SER A O 1
ATOM 1455 N N . ALA A 1 190 ? -7.557 0.810 28.644 1.00 98.12 190 ALA A N 1
ATOM 1456 C CA . ALA A 1 190 ? -8.880 1.419 28.751 1.00 98.12 190 ALA A CA 1
ATOM 1457 C C . ALA A 1 190 ? -9.981 0.383 29.020 1.00 98.12 190 ALA A C 1
ATOM 1459 O O . ALA A 1 190 ? -10.805 0.601 29.899 1.00 98.12 190 ALA A O 1
ATOM 1460 N N . VAL A 1 191 ? -9.959 -0.771 28.339 1.00 98.56 191 VAL A N 1
ATOM 1461 C CA . VAL A 1 191 ? -10.897 -1.878 28.593 1.00 98.56 191 VAL A CA 1
ATOM 1462 C C . VAL A 1 191 ? -10.777 -2.352 30.037 1.00 98.56 191 VAL A C 1
ATOM 1464 O O . VAL A 1 191 ? -11.782 -2.409 30.735 1.00 98.56 191 VAL A O 1
ATOM 1467 N N . LYS A 1 192 ? -9.556 -2.614 30.522 1.00 98.31 192 LYS A N 1
ATOM 1468 C CA . LYS A 1 192 ? -9.343 -3.057 31.908 1.00 98.31 192 LYS A CA 1
ATOM 1469 C C . LYS A 1 192 ? -9.860 -2.035 32.929 1.00 98.31 192 LYS A C 1
ATOM 1471 O O . LYS A 1 192 ? -10.458 -2.419 33.928 1.00 98.31 192 LYS A O 1
ATOM 1476 N N . ALA A 1 193 ? -9.629 -0.744 32.690 1.00 98.19 193 ALA A N 1
ATOM 1477 C CA . ALA A 1 193 ? -10.116 0.318 33.566 1.00 98.19 193 ALA A CA 1
ATOM 1478 C C . ALA A 1 193 ? -11.651 0.433 33.538 1.00 98.19 193 ALA A C 1
ATOM 1480 O O . ALA A 1 193 ? -12.271 0.525 34.595 1.00 98.19 193 ALA A O 1
ATOM 1481 N N . ALA A 1 194 ? -12.258 0.371 32.351 1.00 98.25 194 ALA A N 1
ATOM 1482 C CA . ALA A 1 194 ? -13.706 0.440 32.174 1.00 98.25 194 ALA A CA 1
ATOM 1483 C C . ALA A 1 194 ? -14.433 -0.773 32.779 1.00 98.25 194 ALA A C 1
ATOM 1485 O O . ALA A 1 194 ? -15.532 -0.627 33.303 1.00 98.25 194 ALA A O 1
ATOM 1486 N N . GLU A 1 195 ? -13.820 -1.963 32.768 1.00 98.12 195 GLU A N 1
ATOM 1487 C CA . GLU A 1 195 ? -14.370 -3.152 33.436 1.00 98.12 195 GLU A CA 1
ATOM 1488 C C . GLU A 1 195 ? -14.466 -2.957 34.951 1.00 98.12 195 GLU A C 1
ATOM 1490 O O . GLU A 1 195 ? -15.527 -3.193 35.529 1.00 98.12 195 GLU A O 1
ATOM 1495 N N . ILE A 1 196 ? -13.393 -2.462 35.576 1.00 98.06 196 ILE A N 1
ATOM 1496 C CA . ILE A 1 196 ? -13.361 -2.170 37.017 1.00 98.06 196 ILE A CA 1
ATOM 1497 C C . ILE A 1 196 ? -14.358 -1.054 37.359 1.00 98.06 196 ILE A C 1
ATOM 1499 O O . ILE A 1 196 ? -15.078 -1.148 38.352 1.00 98.06 196 ILE A O 1
ATOM 1503 N N . ALA A 1 197 ? -14.424 -0.004 36.535 1.00 97.12 197 ALA A N 1
ATOM 1504 C CA . ALA A 1 197 ? -15.365 1.095 36.732 1.00 97.12 197 ALA A CA 1
ATOM 1505 C C . ALA A 1 197 ? -16.821 0.613 36.660 1.00 97.12 197 ALA A C 1
ATOM 1507 O O . ALA A 1 197 ? -17.621 0.951 37.530 1.00 97.12 197 ALA A O 1
ATOM 1508 N N . LEU A 1 198 ? -17.159 -0.222 35.673 1.00 97.81 198 LEU A N 1
ATOM 1509 C CA . LEU A 1 198 ? -18.493 -0.801 35.542 1.00 97.81 198 LEU A CA 1
ATOM 1510 C C . LEU A 1 198 ? -18.857 -1.683 36.741 1.00 97.81 198 LEU A C 1
ATOM 1512 O O . LEU A 1 198 ? -19.990 -1.623 37.216 1.00 97.81 198 LEU A O 1
ATOM 1516 N N . GLU A 1 199 ? -17.922 -2.496 37.230 1.00 97.19 199 GLU A N 1
ATOM 1517 C CA . GLU A 1 199 ? -18.128 -3.303 38.435 1.00 97.19 199 GLU A CA 1
ATOM 1518 C C . GLU A 1 199 ? -18.418 -2.413 39.653 1.00 97.19 199 GLU A C 1
ATOM 1520 O O . GLU A 1 199 ? -19.439 -2.598 40.315 1.00 97.19 199 GLU A O 1
ATOM 1525 N N . GLY A 1 200 ? -17.604 -1.377 39.882 1.00 97.12 200 GLY A N 1
ATOM 1526 C CA . GLY A 1 200 ? -17.812 -0.423 40.975 1.00 97.12 200 GLY A CA 1
ATOM 1527 C C . GLY A 1 200 ? -19.154 0.310 40.890 1.00 97.12 200 GLY A C 1
ATOM 1528 O O . GLY A 1 200 ? -19.904 0.346 41.864 1.00 97.12 200 GLY A O 1
ATOM 1529 N N . VAL A 1 201 ? -19.510 0.835 39.712 1.00 96.81 201 VAL A N 1
ATOM 1530 C CA . VAL A 1 201 ? -20.778 1.556 39.502 1.00 96.81 201 VAL A CA 1
ATOM 1531 C C . VAL A 1 201 ? -21.987 0.634 39.677 1.00 96.81 201 VAL A C 1
ATOM 1533 O O . VAL A 1 201 ? -23.015 1.063 40.203 1.00 96.81 201 VAL A O 1
ATOM 1536 N N . ARG A 1 202 ? -21.885 -0.644 39.286 1.00 94.81 202 ARG A N 1
ATOM 1537 C CA . ARG A 1 202 ? -22.946 -1.636 39.522 1.00 94.81 202 ARG A CA 1
ATOM 1538 C C . ARG A 1 202 ? -23.164 -1.892 41.008 1.00 94.81 202 ARG A C 1
ATOM 1540 O O . ARG A 1 202 ? -24.316 -1.897 41.442 1.00 94.81 202 ARG A O 1
ATOM 1547 N N . GLU A 1 203 ? -22.096 -2.053 41.784 1.00 95.19 203 GLU A N 1
ATOM 1548 C CA . GLU A 1 203 ? -22.209 -2.229 43.234 1.00 95.19 203 GLU A CA 1
ATOM 1549 C C . GLU A 1 203 ? -22.769 -0.973 43.920 1.00 95.19 203 GLU A C 1
ATOM 1551 O O . GLU A 1 203 ? -23.708 -1.067 44.713 1.00 95.19 203 GLU A O 1
ATOM 1556 N N . GLU A 1 204 ? -22.302 0.221 43.539 1.00 93.75 204 GLU A N 1
ATOM 1557 C CA . GLU A 1 204 ? -22.848 1.494 44.031 1.00 93.75 204 GLU A CA 1
ATOM 1558 C C . GLU A 1 204 ? -24.342 1.664 43.682 1.00 93.75 204 GLU A C 1
ATOM 1560 O O . GLU A 1 204 ? -25.124 2.177 44.487 1.00 93.75 204 GLU A O 1
ATOM 1565 N N . ALA A 1 205 ? -24.778 1.205 42.505 1.00 91.69 205 ALA A N 1
ATOM 1566 C CA . ALA A 1 205 ? -26.181 1.247 42.087 1.00 91.69 205 ALA A CA 1
ATOM 1567 C C . ALA A 1 205 ? -27.055 0.184 42.781 1.00 91.69 205 ALA A C 1
ATOM 1569 O O . ALA A 1 205 ? -28.276 0.360 42.904 1.00 91.69 205 ALA A O 1
ATOM 1570 N N . ASN A 1 206 ? -26.460 -0.916 43.252 1.00 89.44 206 ASN A N 1
ATOM 1571 C CA . ASN A 1 206 ? -27.154 -1.933 44.043 1.00 89.44 206 ASN A CA 1
ATOM 1572 C C . ASN A 1 206 ? -27.497 -1.420 45.444 1.00 89.44 206 ASN A C 1
ATOM 1574 O O . ASN A 1 206 ? -28.588 -1.705 45.938 1.00 89.44 206 ASN A O 1
ATOM 1578 N N . VAL A 1 207 ? -26.612 -0.618 46.041 1.00 92.38 207 VAL A N 1
ATOM 1579 C CA . VAL A 1 207 ? -26.830 0.023 47.352 1.00 92.38 207 VAL A CA 1
ATOM 1580 C C . VAL A 1 207 ? -27.541 1.381 47.263 1.00 92.38 207 VAL A C 1
ATOM 1582 O O . VAL A 1 207 ? -27.824 1.999 48.286 1.00 92.38 207 VAL A O 1
ATOM 1585 N N . GLY A 1 208 ? -27.863 1.844 46.049 1.00 87.31 208 GLY A N 1
ATOM 1586 C CA . GLY A 1 208 ? -28.618 3.077 45.799 1.00 87.31 208 GLY A CA 1
ATOM 1587 C C . GLY A 1 208 ? -27.791 4.369 45.815 1.00 87.31 208 GLY A C 1
ATOM 1588 O O . GLY A 1 208 ? -28.370 5.451 45.786 1.00 87.31 208 GLY A O 1
ATOM 1589 N N . SER A 1 209 ? -26.457 4.282 45.848 1.00 89.94 209 SER A N 1
ATOM 1590 C CA . SER A 1 209 ? -25.546 5.437 45.771 1.00 89.94 209 SER A CA 1
ATOM 1591 C C . SER A 1 209 ? -25.333 5.951 44.341 1.00 89.94 209 SER A C 1
ATOM 1593 O O . SER A 1 209 ? -24.934 7.100 44.160 1.00 89.94 209 SER A O 1
ATOM 1595 N N . ARG A 1 210 ? -25.630 5.127 43.329 1.00 91.88 210 ARG A N 1
ATOM 1596 C CA . ARG A 1 210 ? -25.637 5.479 41.899 1.00 91.88 210 ARG A CA 1
ATOM 1597 C C . ARG A 1 210 ? -26.972 5.150 41.252 1.00 91.88 210 ARG A C 1
ATOM 1599 O O . ARG A 1 210 ? -27.743 4.326 41.746 1.00 91.88 210 ARG A O 1
ATOM 1606 N N . THR A 1 211 ? -27.241 5.786 40.119 1.00 90.50 211 THR A N 1
ATOM 1607 C CA . THR A 1 211 ? -28.452 5.553 39.334 1.00 90.50 211 THR A CA 1
ATOM 1608 C C . THR A 1 211 ? -28.254 4.430 38.313 1.00 90.50 211 THR A C 1
ATOM 1610 O O . THR A 1 211 ? -27.139 4.056 37.960 1.00 90.50 211 THR A O 1
ATOM 1613 N N . VAL A 1 212 ? -29.358 3.902 37.777 1.00 87.31 212 VAL A N 1
ATOM 1614 C CA . VAL A 1 212 ? -29.309 2.954 36.646 1.00 87.31 212 VAL A CA 1
ATOM 1615 C C . VAL A 1 212 ? -28.692 3.608 35.402 1.00 87.31 212 VAL A C 1
ATOM 1617 O O . VAL A 1 212 ? -28.081 2.919 34.593 1.00 87.31 212 VAL A O 1
ATOM 1620 N N . LEU A 1 213 ? -28.822 4.928 35.251 1.00 89.31 213 LEU A N 1
ATOM 1621 C CA . LEU A 1 213 ? -28.227 5.660 34.135 1.00 89.31 213 LEU A CA 1
ATOM 1622 C C . LEU A 1 213 ? -26.697 5.653 34.214 1.00 89.31 213 LEU A C 1
ATOM 1624 O O . LEU A 1 213 ? -26.074 5.409 33.187 1.00 89.31 213 LEU A O 1
ATOM 1628 N N . ASP A 1 214 ? -26.116 5.793 35.413 1.00 93.06 214 ASP A N 1
ATOM 1629 C CA . ASP A 1 214 ? -24.665 5.666 35.619 1.00 93.06 214 ASP A CA 1
ATOM 1630 C C . ASP A 1 214 ? -24.158 4.280 35.183 1.00 93.06 214 ASP A C 1
ATOM 1632 O O . ASP A 1 214 ? -23.119 4.166 34.536 1.00 93.06 214 ASP A O 1
ATOM 1636 N N . VAL A 1 215 ? -24.914 3.213 35.488 1.00 94.06 215 VAL A N 1
ATOM 1637 C CA . VAL A 1 215 ? -24.575 1.849 35.042 1.00 94.06 215 VAL A CA 1
ATOM 1638 C C . VAL A 1 215 ? -24.619 1.756 33.518 1.00 94.06 215 VAL A C 1
ATOM 1640 O O . VAL A 1 215 ? -23.700 1.210 32.918 1.00 94.06 215 VAL A O 1
ATOM 1643 N N . LEU A 1 216 ? -25.658 2.306 32.880 1.00 93.06 216 LEU A N 1
ATOM 1644 C CA . LEU A 1 216 ? -25.778 2.307 31.419 1.00 93.06 216 LEU A CA 1
ATOM 1645 C C . LEU A 1 216 ? -24.681 3.145 30.740 1.00 93.06 216 LEU A C 1
ATOM 1647 O O . LEU A 1 216 ? -24.295 2.824 29.619 1.00 93.06 216 LEU A O 1
ATOM 1651 N N . ASP A 1 217 ? -24.198 4.214 31.380 1.00 95.00 217 ASP A N 1
ATOM 1652 C CA . ASP A 1 217 ? -23.049 4.995 30.907 1.00 95.00 217 ASP A CA 1
ATOM 1653 C C . ASP A 1 217 ? -21.758 4.173 30.988 1.00 95.00 217 ASP A C 1
ATOM 1655 O O . ASP A 1 217 ? -21.065 4.030 29.983 1.00 95.00 217 ASP A O 1
ATOM 1659 N N . ALA A 1 218 ? -21.490 3.530 32.127 1.00 96.62 218 ALA A N 1
ATOM 1660 C CA . ALA A 1 218 ? -20.321 2.664 32.286 1.00 96.62 218 ALA A CA 1
ATOM 1661 C C . ALA A 1 218 ? -20.347 1.442 31.339 1.00 96.62 218 ALA A C 1
ATOM 1663 O O . ALA A 1 218 ? -19.308 1.017 30.830 1.00 96.62 218 ALA A O 1
ATOM 1664 N N . GLU A 1 219 ? -21.528 0.877 31.056 1.00 95.81 219 GLU A N 1
ATOM 1665 C CA . GLU A 1 219 ? -21.685 -0.195 30.062 1.00 95.81 219 GLU A CA 1
ATOM 1666 C C . GLU A 1 219 ? -21.348 0.282 28.646 1.00 95.81 219 GLU A C 1
ATOM 1668 O O . GLU A 1 219 ? -20.693 -0.447 27.895 1.00 95.81 219 GLU A O 1
ATOM 1673 N N . GLN A 1 220 ? -21.766 1.501 28.291 1.00 95.56 220 GLN A N 1
ATOM 1674 C CA . GLN A 1 220 ? -21.452 2.112 27.003 1.00 95.56 220 GLN A CA 1
ATOM 1675 C C . GLN A 1 220 ? -19.950 2.401 26.877 1.00 95.56 220 GLN A C 1
ATOM 1677 O O . GLN A 1 220 ? -19.353 2.030 25.869 1.00 95.56 220 GLN A O 1
ATOM 1682 N N . GLU A 1 221 ? -19.317 2.973 27.905 1.00 96.94 221 GLU A N 1
ATOM 1683 C CA . GLU A 1 221 ? -17.870 3.235 27.915 1.00 96.94 221 GLU A CA 1
ATOM 1684 C C . GLU A 1 221 ? -17.049 1.947 27.751 1.00 96.94 221 GLU A C 1
ATOM 1686 O O . GLU A 1 221 ? -16.098 1.901 26.965 1.00 96.94 221 GLU A O 1
ATOM 1691 N N . LEU A 1 222 ? -17.442 0.868 28.439 1.00 97.88 222 LEU A N 1
ATOM 1692 C CA . LEU A 1 222 ? -16.805 -0.437 28.278 1.00 97.88 222 LEU A CA 1
ATOM 1693 C C . LEU A 1 222 ? -16.990 -0.995 26.860 1.00 97.88 222 LEU A C 1
ATOM 1695 O O . LEU A 1 222 ? -16.048 -1.550 26.283 1.00 97.88 222 LEU A O 1
ATOM 1699 N N . LEU A 1 223 ? -18.194 -0.875 26.293 1.00 96.75 223 LEU A N 1
ATOM 1700 C CA . LEU A 1 223 ? -18.465 -1.306 24.924 1.00 96.75 223 LEU A CA 1
ATOM 1701 C C . LEU A 1 223 ? -17.600 -0.531 23.922 1.00 96.75 223 LEU A C 1
ATOM 1703 O O . LEU A 1 223 ? -16.963 -1.153 23.070 1.00 96.75 223 LEU A O 1
ATOM 1707 N N . ASP A 1 224 ? -17.519 0.790 24.058 1.00 96.75 224 ASP A N 1
ATOM 1708 C CA . ASP A 1 224 ? -16.730 1.656 23.182 1.00 96.75 224 ASP A CA 1
ATOM 1709 C C . ASP A 1 224 ? -15.232 1.341 23.276 1.00 96.75 224 ASP A C 1
ATOM 1711 O O . ASP A 1 224 ? -14.562 1.207 22.246 1.00 96.75 224 ASP A O 1
ATOM 1715 N N . ALA A 1 225 ? -14.710 1.113 24.486 1.00 97.88 225 ALA A N 1
ATOM 1716 C CA . ALA A 1 225 ? -13.326 0.690 24.693 1.00 97.88 225 ALA A CA 1
ATOM 1717 C C . ALA A 1 225 ? -13.032 -0.668 24.029 1.00 97.88 225 ALA A C 1
ATOM 1719 O O . ALA A 1 225 ? -12.003 -0.832 23.366 1.00 97.88 225 ALA A O 1
ATOM 1720 N N . ARG A 1 226 ? -13.948 -1.640 24.152 1.00 97.81 226 ARG A N 1
ATOM 1721 C CA . ARG A 1 226 ? -13.810 -2.968 23.528 1.00 97.81 226 ARG A CA 1
ATOM 1722 C C . ARG A 1 226 ? -13.869 -2.895 22.004 1.00 97.81 226 ARG A C 1
ATOM 1724 O O . ARG A 1 226 ? -13.049 -3.521 21.334 1.00 97.81 226 ARG A O 1
ATOM 1731 N N . VAL A 1 227 ? -14.799 -2.120 21.447 1.00 96.56 227 VAL A N 1
ATOM 1732 C CA . VAL A 1 227 ? -14.889 -1.891 19.996 1.00 96.56 227 VAL A CA 1
ATOM 1733 C C . VAL A 1 227 ? -13.628 -1.189 19.486 1.00 96.56 227 VAL A C 1
ATOM 1735 O O . VAL A 1 227 ? -13.092 -1.588 18.450 1.00 96.56 227 VAL A O 1
ATOM 1738 N N . GLY A 1 228 ? -13.118 -0.198 20.222 1.00 96.88 228 GLY A N 1
ATOM 1739 C CA . GLY A 1 228 ? -11.852 0.478 19.931 1.00 96.88 228 GLY A CA 1
ATOM 1740 C C . GLY A 1 228 ? -10.668 -0.489 19.877 1.00 96.88 228 GLY A C 1
ATOM 1741 O O . GLY A 1 228 ? -9.919 -0.480 18.901 1.00 96.88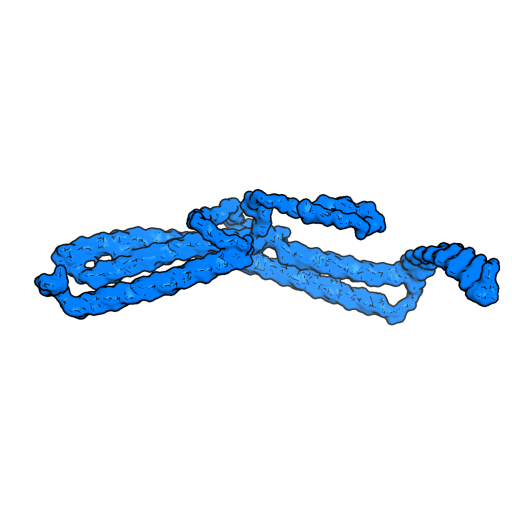 228 GLY A O 1
ATOM 1742 N N . LEU A 1 229 ? -10.554 -1.393 20.856 1.00 96.94 229 LEU A N 1
ATOM 1743 C CA . LEU A 1 229 ? -9.512 -2.424 20.882 1.00 96.94 229 LEU A CA 1
ATOM 1744 C C . LEU A 1 229 ? -9.581 -3.352 19.660 1.00 96.94 229 LEU A C 1
ATOM 1746 O O . LEU A 1 229 ? -8.565 -3.593 19.011 1.00 96.94 229 LEU A O 1
ATOM 1750 N N . VAL A 1 230 ? -10.773 -3.851 19.317 1.00 95.00 230 VAL A N 1
ATOM 1751 C CA . VAL A 1 230 ? -10.957 -4.751 18.164 1.00 95.00 230 VAL A CA 1
ATOM 1752 C C . VAL A 1 230 ? -10.634 -4.042 16.846 1.00 95.00 230 VAL A C 1
ATOM 1754 O O . VAL A 1 230 ? -10.005 -4.637 15.967 1.00 95.00 230 VAL A O 1
ATOM 1757 N N . ARG A 1 231 ? -11.017 -2.766 16.703 1.00 94.75 231 ARG A N 1
ATOM 1758 C CA . ARG A 1 231 ? -10.641 -1.947 15.540 1.00 94.75 231 ARG A CA 1
ATOM 1759 C C . ARG A 1 231 ? -9.126 -1.778 15.448 1.00 94.75 231 ARG A C 1
ATOM 1761 O O . ARG A 1 231 ? -8.571 -2.067 14.394 1.00 94.75 231 ARG A O 1
ATOM 1768 N N . ALA A 1 232 ? -8.459 -1.433 16.550 1.00 95.88 232 ALA A N 1
ATOM 1769 C CA . ALA A 1 232 ? -7.006 -1.273 16.587 1.00 95.88 232 ALA A CA 1
ATOM 1770 C C . ALA A 1 232 ? -6.259 -2.575 16.238 1.00 95.88 232 ALA A C 1
ATOM 1772 O O . ALA A 1 232 ? -5.294 -2.543 15.479 1.00 95.88 232 ALA A O 1
ATOM 1773 N N . MET A 1 233 ? -6.738 -3.734 16.710 1.00 94.69 233 MET A N 1
ATOM 1774 C CA . MET A 1 233 ? -6.191 -5.049 16.332 1.00 94.69 233 MET A CA 1
ATOM 1775 C C . MET A 1 233 ? -6.317 -5.328 14.830 1.00 94.69 233 MET A C 1
ATOM 1777 O O . MET A 1 233 ? -5.384 -5.822 14.195 1.00 94.69 233 MET A O 1
ATOM 1781 N N . ARG A 1 234 ? -7.469 -5.000 14.238 1.00 93.81 234 ARG A N 1
ATOM 1782 C CA . ARG A 1 234 ? -7.680 -5.117 12.790 1.00 93.81 234 ARG A CA 1
ATOM 1783 C C . ARG A 1 234 ? -6.789 -4.146 12.017 1.00 93.81 234 ARG A C 1
ATOM 1785 O O . ARG A 1 234 ? -6.249 -4.526 10.981 1.00 93.81 234 ARG A O 1
ATOM 1792 N N . ASP A 1 235 ? -6.633 -2.921 12.501 1.00 94.56 235 ASP A N 1
ATOM 1793 C CA . ASP A 1 235 ? -5.810 -1.902 11.853 1.00 94.56 235 ASP A CA 1
ATOM 1794 C C . ASP A 1 235 ? -4.316 -2.246 11.925 1.00 94.56 235 ASP A C 1
ATOM 1796 O O . ASP A 1 235 ? -3.621 -2.066 10.928 1.00 94.56 235 ASP A O 1
ATOM 1800 N N . GLU A 1 236 ? -3.829 -2.847 13.021 1.00 95.12 236 GLU A N 1
ATOM 1801 C CA . GLU A 1 236 ? -2.475 -3.420 13.077 1.00 95.12 236 GLU A CA 1
ATOM 1802 C C . GLU A 1 236 ? -2.297 -4.503 12.009 1.00 95.12 236 GLU A C 1
ATOM 1804 O O . GLU A 1 236 ? -1.326 -4.470 11.252 1.00 95.12 236 GLU A O 1
ATOM 1809 N N . LEU A 1 237 ? -3.243 -5.444 11.908 1.00 93.81 237 LEU A N 1
ATOM 1810 C CA . LEU A 1 237 ? -3.180 -6.511 10.912 1.00 93.81 237 LEU A CA 1
ATOM 1811 C C . LEU A 1 237 ? -3.075 -5.929 9.497 1.00 93.81 237 LEU A C 1
ATOM 1813 O O . LEU A 1 237 ? -2.162 -6.289 8.755 1.00 93.81 237 LEU A O 1
ATOM 1817 N N . VAL A 1 238 ? -3.949 -4.987 9.139 1.00 94.38 238 VAL A N 1
ATOM 1818 C CA . VAL A 1 238 ? -3.907 -4.303 7.836 1.00 94.38 238 VAL A CA 1
ATOM 1819 C C . VAL A 1 238 ? -2.577 -3.568 7.639 1.00 94.38 238 VAL A C 1
ATOM 1821 O O . VAL A 1 238 ? -1.972 -3.688 6.573 1.00 94.38 238 VAL A O 1
ATOM 1824 N N . ALA A 1 239 ? -2.075 -2.877 8.664 1.00 95.69 239 ALA A N 1
ATOM 1825 C CA . ALA A 1 239 ? -0.803 -2.164 8.607 1.00 95.69 239 ALA A CA 1
ATOM 1826 C C . ALA A 1 239 ? 0.390 -3.103 8.354 1.00 95.69 239 ALA A C 1
ATOM 1828 O O . ALA A 1 239 ? 1.310 -2.733 7.624 1.00 95.69 239 ALA A O 1
ATOM 1829 N N . THR A 1 240 ? 0.374 -4.339 8.877 1.00 95.06 240 THR A N 1
ATOM 1830 C CA . THR A 1 240 ? 1.439 -5.316 8.575 1.00 95.06 240 THR A CA 1
ATOM 1831 C C . THR A 1 240 ? 1.493 -5.691 7.094 1.00 95.06 240 THR A C 1
ATOM 1833 O O . THR A 1 240 ? 2.580 -5.733 6.513 1.00 95.06 240 THR A O 1
ATOM 1836 N N . TYR A 1 241 ? 0.336 -5.890 6.452 1.00 94.38 241 TYR A N 1
ATOM 1837 C CA . TYR A 1 241 ? 0.264 -6.151 5.011 1.00 94.38 241 TYR A CA 1
ATOM 1838 C C . TYR A 1 241 ? 0.647 -4.918 4.188 1.00 94.38 241 TYR A C 1
ATOM 1840 O O . TYR A 1 241 ? 1.376 -5.045 3.204 1.00 94.38 241 TYR A O 1
ATOM 1848 N N . GLN A 1 242 ? 0.222 -3.724 4.609 1.00 94.94 242 GLN A N 1
ATOM 1849 C CA . GLN A 1 242 ? 0.607 -2.470 3.957 1.00 94.94 242 GLN A CA 1
ATOM 1850 C C . GLN A 1 242 ? 2.121 -2.246 4.003 1.00 94.94 242 GLN A C 1
ATOM 1852 O O . GLN A 1 242 ? 2.713 -1.886 2.986 1.00 94.94 242 GLN A O 1
ATOM 1857 N N . LEU A 1 243 ? 2.770 -2.516 5.142 1.00 95.81 243 LEU A N 1
ATOM 1858 C CA . LEU A 1 243 ? 4.224 -2.423 5.262 1.00 95.81 243 LEU A CA 1
ATOM 1859 C C . LEU A 1 243 ? 4.918 -3.423 4.332 1.00 95.81 243 LEU A C 1
ATOM 1861 O O . LEU A 1 243 ? 5.813 -3.028 3.589 1.00 9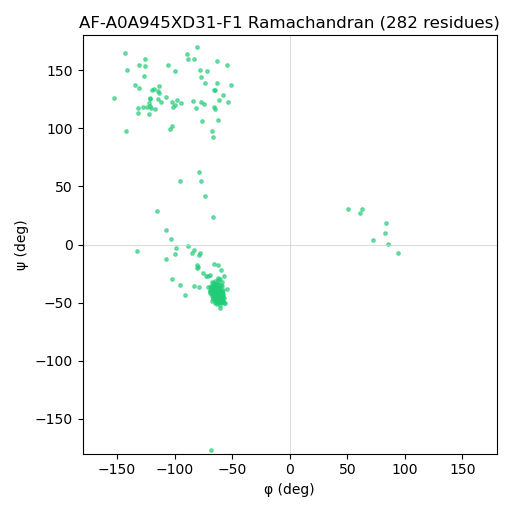5.81 243 LEU A O 1
ATOM 1865 N N . ARG A 1 244 ? 4.474 -4.688 4.307 1.00 94.25 244 ARG A N 1
ATOM 1866 C CA . ARG A 1 244 ? 4.999 -5.711 3.382 1.00 94.25 244 ARG A CA 1
ATOM 1867 C C . ARG A 1 244 ? 4.860 -5.308 1.919 1.00 94.25 244 ARG A C 1
ATOM 1869 O O . ARG A 1 244 ? 5.797 -5.484 1.144 1.00 94.25 244 ARG A O 1
ATOM 1876 N N . GLN A 1 245 ? 3.717 -4.744 1.540 1.00 94.56 245 GLN A N 1
ATOM 1877 C CA . GLN A 1 245 ? 3.494 -4.239 0.189 1.00 94.56 245 GLN A CA 1
ATOM 1878 C C . GLN A 1 245 ? 4.426 -3.067 -0.132 1.00 94.56 245 GLN A C 1
ATOM 1880 O O . GLN A 1 245 ? 5.036 -3.053 -1.201 1.00 94.56 245 GLN A O 1
ATOM 1885 N N . ALA A 1 246 ? 4.576 -2.113 0.791 1.00 95.06 246 ALA A N 1
ATOM 1886 C CA . ALA A 1 246 ? 5.427 -0.941 0.607 1.00 95.06 246 ALA A CA 1
ATOM 1887 C C . ALA A 1 246 ? 6.907 -1.316 0.426 1.00 95.06 246 ALA A C 1
ATOM 1889 O O . ALA A 1 246 ? 7.571 -0.767 -0.457 1.00 95.06 246 ALA A O 1
ATOM 1890 N N . VAL A 1 247 ? 7.404 -2.307 1.175 1.00 94.75 247 VAL A N 1
ATOM 1891 C CA . VAL A 1 247 ? 8.783 -2.802 1.018 1.00 94.75 247 VAL A CA 1
ATOM 1892 C C . VAL A 1 247 ? 8.976 -3.725 -0.193 1.00 94.75 247 VAL A C 1
ATOM 1894 O O . VAL A 1 247 ? 10.108 -4.057 -0.529 1.00 94.75 247 VAL A O 1
ATOM 1897 N N . GLY A 1 248 ? 7.900 -4.115 -0.886 1.00 93.12 248 GLY A N 1
ATOM 1898 C CA . GLY A 1 248 ? 7.964 -5.001 -2.055 1.00 93.12 248 GLY A CA 1
ATOM 1899 C C . GLY A 1 248 ? 8.021 -6.495 -1.727 1.00 93.12 248 GLY A C 1
ATOM 1900 O O . GLY A 1 248 ? 8.396 -7.295 -2.574 1.00 93.12 248 GLY A O 1
ATOM 1901 N N . GLU A 1 249 ? 7.632 -6.893 -0.517 1.00 91.31 249 GLU A N 1
ATOM 1902 C CA . GLU A 1 249 ? 7.631 -8.291 -0.064 1.00 91.31 249 GLU A CA 1
ATOM 1903 C C . GLU A 1 249 ? 6.222 -8.894 0.041 1.00 91.31 249 GLU A C 1
ATOM 1905 O O . GLU A 1 249 ? 6.046 -9.974 0.597 1.00 91.31 249 GLU A O 1
ATOM 1910 N N . ALA A 1 250 ? 5.199 -8.234 -0.507 1.00 90.44 250 ALA A N 1
ATOM 1911 C CA . ALA A 1 250 ? 3.856 -8.803 -0.639 1.00 90.44 250 ALA A CA 1
ATOM 1912 C C . ALA A 1 250 ? 3.778 -9.807 -1.808 1.00 90.44 250 ALA A C 1
ATOM 1914 O O . ALA A 1 250 ? 2.973 -9.652 -2.725 1.00 90.44 250 ALA A O 1
ATOM 1915 N N . THR A 1 251 ? 4.651 -10.817 -1.804 1.00 88.38 251 THR A N 1
ATOM 1916 C CA . THR A 1 251 ? 4.657 -11.908 -2.788 1.00 88.38 251 THR A CA 1
ATOM 1917 C C . THR A 1 251 ? 4.132 -13.195 -2.178 1.00 88.38 251 THR A C 1
ATOM 1919 O O . THR A 1 251 ? 4.251 -13.417 -0.975 1.00 88.38 251 THR A O 1
ATOM 1922 N N . ALA A 1 252 ? 3.593 -14.078 -3.020 1.00 87.81 252 ALA A N 1
ATOM 1923 C CA . ALA A 1 252 ? 3.145 -15.398 -2.588 1.00 87.81 252 ALA A CA 1
ATOM 1924 C C . ALA A 1 252 ? 4.250 -16.191 -1.869 1.00 87.81 252 ALA A C 1
ATOM 1926 O O . ALA A 1 252 ? 3.980 -16.832 -0.859 1.00 87.81 252 ALA A O 1
ATOM 1927 N N . GLU A 1 253 ? 5.494 -16.078 -2.342 1.00 86.31 253 GLU A N 1
ATOM 1928 C CA . GLU A 1 253 ? 6.664 -16.708 -1.725 1.00 86.31 253 GLU A CA 1
ATOM 1929 C C . GLU A 1 253 ? 6.917 -16.178 -0.307 1.00 86.31 253 GLU A C 1
ATOM 1931 O O . GLU A 1 253 ? 7.014 -16.952 0.642 1.00 86.31 253 GLU A O 1
ATOM 1936 N N . LYS A 1 254 ? 6.975 -14.851 -0.137 1.00 86.19 254 LYS A N 1
ATOM 1937 C CA . LYS A 1 254 ? 7.255 -14.213 1.159 1.00 86.19 254 LYS A CA 1
ATOM 1938 C C . LYS A 1 254 ? 6.104 -14.348 2.153 1.00 86.19 254 LYS A C 1
ATOM 1940 O O . LYS A 1 254 ? 6.340 -14.343 3.357 1.00 86.19 254 LYS A O 1
ATOM 1945 N N . LEU A 1 255 ? 4.879 -14.483 1.652 1.00 85.88 255 LEU A N 1
ATOM 1946 C CA . LEU A 1 255 ? 3.688 -14.774 2.447 1.00 85.88 255 LEU A CA 1
ATOM 1947 C C . LEU A 1 255 ? 3.516 -16.275 2.738 1.00 85.88 255 LEU A C 1
ATOM 1949 O O . LEU A 1 255 ? 2.603 -16.638 3.475 1.00 85.88 255 LEU A O 1
ATOM 1953 N N . GLY A 1 256 ? 4.368 -17.145 2.179 1.00 85.38 256 GLY A N 1
ATOM 1954 C CA . GLY A 1 256 ? 4.294 -18.594 2.378 1.00 85.38 256 GLY A CA 1
ATOM 1955 C C . GLY A 1 256 ? 2.998 -19.214 1.850 1.00 85.38 256 GLY A C 1
ATOM 1956 O O . GLY A 1 256 ? 2.501 -20.182 2.425 1.00 85.38 256 GLY A O 1
ATOM 1957 N N . LEU A 1 257 ? 2.414 -18.638 0.795 1.00 86.38 257 LEU A N 1
ATOM 1958 C CA . LEU A 1 257 ? 1.150 -19.114 0.244 1.00 86.38 257 LEU A CA 1
ATOM 1959 C C . LEU A 1 257 ? 1.356 -20.434 -0.518 1.00 86.38 257 LEU A C 1
ATOM 1961 O O . LEU A 1 257 ? 2.321 -20.551 -1.278 1.00 86.38 257 LEU A O 1
ATOM 1965 N N . PRO A 1 258 ? 0.443 -21.414 -0.377 1.00 86.12 258 PRO A N 1
ATOM 1966 C CA . PRO A 1 258 ? 0.528 -22.711 -1.046 1.00 86.12 258 PRO A CA 1
ATOM 1967 C C . PRO A 1 258 ? 0.075 -22.604 -2.510 1.00 86.12 258 PRO A C 1
ATOM 1969 O O . PRO A 1 258 ? -0.930 -23.186 -2.912 1.00 86.12 258 PRO A O 1
ATOM 1972 N N . VAL A 1 259 ? 0.793 -21.817 -3.307 1.00 86.19 259 VAL A N 1
ATOM 1973 C CA . VAL A 1 259 ? 0.507 -21.594 -4.729 1.00 86.19 259 VAL A CA 1
ATOM 1974 C C . VAL A 1 259 ? 1.735 -21.904 -5.572 1.00 86.19 259 VAL A C 1
ATOM 1976 O O . VAL A 1 259 ? 2.870 -21.803 -5.101 1.00 86.19 259 VAL A O 1
ATOM 1979 N N . THR A 1 260 ? 1.519 -22.275 -6.833 1.00 81.75 260 THR A N 1
ATOM 1980 C CA . THR A 1 260 ? 2.614 -22.418 -7.792 1.00 81.75 260 THR A CA 1
ATOM 1981 C C . THR A 1 260 ? 3.239 -21.046 -8.037 1.00 81.75 260 THR A C 1
ATOM 1983 O O . THR A 1 260 ? 2.578 -20.093 -8.451 1.00 81.75 260 THR A O 1
ATOM 1986 N N . LEU A 1 261 ? 4.525 -20.914 -7.710 1.00 81.56 261 LEU A N 1
ATOM 1987 C CA . LEU A 1 261 ? 5.256 -19.668 -7.905 1.00 81.56 261 LEU A CA 1
ATOM 1988 C C . LEU A 1 261 ? 5.620 -19.529 -9.383 1.00 81.56 261 LEU A C 1
ATOM 1990 O O . LEU A 1 261 ? 6.315 -20.381 -9.939 1.00 81.56 261 LEU A O 1
ATOM 1994 N N . TYR A 1 262 ? 5.182 -18.437 -10.010 1.00 73.69 262 TYR A N 1
ATOM 1995 C CA . TYR A 1 262 ? 5.570 -18.121 -11.381 1.00 73.69 262 TYR A CA 1
ATOM 1996 C C . TYR A 1 262 ? 7.077 -17.845 -11.454 1.00 73.69 262 TYR A C 1
ATOM 1998 O O . TYR A 1 262 ? 7.574 -16.884 -10.865 1.00 73.69 262 TYR A O 1
ATOM 2006 N N . ASN A 1 263 ? 7.808 -18.683 -12.192 1.00 74.38 263 ASN A N 1
ATOM 2007 C CA . ASN A 1 263 ? 9.246 -18.540 -12.385 1.00 74.38 263 ASN A CA 1
ATOM 2008 C C . ASN A 1 263 ? 9.546 -17.947 -13.770 1.00 74.38 263 ASN A C 1
ATOM 2010 O O . ASN A 1 263 ? 9.527 -18.645 -14.786 1.00 74.38 263 ASN A O 1
ATOM 2014 N N . VAL A 1 264 ? 9.865 -16.651 -13.791 1.00 72.19 264 VAL A N 1
ATOM 2015 C CA . VAL A 1 264 ? 10.181 -15.894 -15.014 1.00 72.19 264 VAL A CA 1
ATOM 2016 C C . VAL A 1 264 ? 11.387 -16.484 -15.760 1.00 72.19 264 VAL A C 1
ATOM 2018 O O . VAL A 1 264 ? 11.418 -16.488 -16.991 1.00 72.19 264 VAL A O 1
ATOM 2021 N N . GLU A 1 265 ? 12.375 -17.013 -15.031 1.00 76.94 265 GLU A N 1
ATOM 2022 C CA . GLU A 1 265 ? 13.612 -17.565 -15.592 1.00 76.94 265 GLU A CA 1
ATOM 2023 C C . GLU A 1 265 ? 13.354 -18.816 -16.434 1.00 76.94 265 GLU A C 1
ATOM 2025 O O . GLU A 1 265 ? 14.001 -19.007 -17.467 1.00 76.94 265 GLU A O 1
ATOM 2030 N N . ASN A 1 266 ? 12.419 -19.665 -16.001 1.00 76.00 266 ASN A N 1
ATOM 2031 C CA . ASN A 1 266 ? 12.060 -20.880 -16.728 1.00 76.00 266 ASN A CA 1
ATOM 2032 C C . ASN A 1 266 ? 11.462 -20.516 -18.087 1.00 76.00 266 ASN A C 1
ATOM 2034 O O . ASN A 1 266 ? 11.962 -20.966 -19.118 1.00 76.00 266 ASN A O 1
ATOM 2038 N N . HIS A 1 267 ? 10.496 -19.596 -18.098 1.00 69.12 267 HIS A N 1
ATOM 2039 C CA . HIS A 1 267 ? 9.876 -19.120 -19.331 1.00 69.12 267 HIS A CA 1
ATOM 2040 C C . HIS A 1 267 ? 10.889 -18.411 -20.249 1.00 69.12 267 HIS A C 1
ATOM 2042 O O . HIS A 1 267 ? 10.955 -18.679 -21.449 1.00 69.12 267 HIS A O 1
ATOM 2048 N N . TYR A 1 268 ? 11.761 -17.559 -19.695 1.00 74.38 268 TYR A N 1
ATOM 2049 C CA . TYR A 1 268 ? 12.822 -16.914 -20.473 1.00 74.38 268 TYR A CA 1
ATOM 2050 C C . TYR A 1 268 ? 13.774 -17.937 -21.111 1.00 74.38 268 TYR A C 1
ATOM 2052 O O . TYR A 1 268 ? 14.103 -17.823 -22.293 1.00 74.38 268 TYR A O 1
ATOM 2060 N N . ARG A 1 269 ? 14.212 -18.959 -20.365 1.00 80.25 269 ARG A N 1
ATOM 2061 C CA . ARG A 1 269 ? 15.099 -20.013 -20.888 1.00 80.25 269 ARG A CA 1
ATOM 2062 C C . ARG A 1 269 ? 14.422 -20.863 -21.959 1.00 80.25 269 ARG A C 1
ATOM 2064 O O . ARG A 1 269 ? 15.088 -21.223 -22.927 1.00 80.25 269 ARG A O 1
ATOM 2071 N N . GLU A 1 270 ? 13.130 -21.139 -21.812 1.00 75.69 270 GLU A N 1
ATOM 2072 C CA . GLU A 1 270 ? 12.338 -21.864 -22.808 1.00 75.69 270 GLU A CA 1
ATOM 2073 C C . GLU A 1 270 ? 12.200 -21.105 -24.127 1.00 75.69 270 GLU A C 1
ATOM 2075 O O . GLU A 1 270 ? 12.154 -21.728 -25.188 1.00 75.69 270 GLU A O 1
ATOM 2080 N N . VAL A 1 271 ? 12.115 -19.774 -24.078 1.00 75.19 271 VAL A N 1
ATOM 2081 C CA . VAL A 1 271 ? 11.841 -18.953 -25.265 1.00 75.19 271 VAL A CA 1
ATOM 2082 C C . VAL A 1 271 ? 13.119 -18.415 -25.909 1.00 75.19 271 VAL A C 1
ATOM 2084 O O . VAL A 1 271 ? 13.196 -18.372 -27.134 1.00 75.19 271 VAL A O 1
ATOM 2087 N N . ARG A 1 272 ? 14.163 -18.071 -25.137 1.00 78.12 272 ARG A N 1
ATOM 2088 C CA . ARG A 1 272 ? 15.367 -17.381 -25.655 1.00 78.12 272 ARG A CA 1
ATOM 2089 C C . ARG A 1 272 ? 16.098 -18.115 -26.785 1.00 78.12 272 ARG A C 1
ATOM 2091 O O . ARG A 1 272 ? 16.815 -17.485 -27.549 1.00 78.12 272 ARG A O 1
ATOM 2098 N N . GLY A 1 273 ? 15.987 -19.444 -26.833 1.00 75.12 273 GLY A N 1
ATOM 2099 C CA . GLY A 1 273 ? 16.654 -20.291 -27.824 1.00 75.12 273 GLY A CA 1
ATOM 2100 C C . GLY A 1 273 ? 15.765 -20.697 -28.998 1.00 75.12 273 GLY A C 1
ATOM 2101 O O . GLY A 1 273 ? 16.240 -21.389 -29.895 1.00 75.12 273 GLY A O 1
ATOM 2102 N N . LYS A 1 274 ? 14.482 -20.315 -28.999 1.00 77.00 274 LYS A N 1
ATOM 2103 C CA . LYS A 1 274 ? 13.539 -20.697 -30.052 1.00 77.00 274 LYS A CA 1
ATOM 2104 C C . LYS A 1 274 ? 13.655 -19.733 -31.227 1.00 77.00 274 LYS A C 1
ATOM 2106 O O . LYS A 1 274 ? 13.488 -18.529 -31.075 1.00 77.00 274 LYS A O 1
ATOM 2111 N N . TRP A 1 275 ? 13.921 -20.287 -32.406 1.00 64.56 275 TRP A N 1
ATOM 2112 C CA . TRP A 1 275 ? 14.037 -19.526 -33.655 1.00 64.56 275 TRP A CA 1
ATOM 2113 C C . TRP A 1 275 ? 12.661 -19.189 -34.257 1.00 64.56 275 TRP A C 1
ATOM 2115 O O . TRP A 1 275 ? 12.547 -18.280 -35.071 1.00 64.56 275 TRP A O 1
ATOM 2125 N N . TRP A 1 276 ? 11.609 -19.890 -33.818 1.00 66.31 276 TRP A N 1
ATOM 2126 C CA . TRP A 1 276 ? 10.215 -19.698 -34.218 1.00 66.31 276 TRP A CA 1
ATOM 2127 C C . TRP A 1 276 ? 9.278 -19.711 -32.999 1.00 66.31 276 TRP A C 1
ATOM 2129 O O . TRP A 1 276 ? 9.405 -20.538 -32.094 1.00 66.31 276 TRP A O 1
ATOM 2139 N N . GLY A 1 277 ? 8.309 -18.795 -32.972 1.00 61.09 277 GLY A N 1
ATOM 2140 C CA . GLY A 1 277 ? 7.338 -18.631 -31.884 1.00 61.09 277 GLY A CA 1
ATOM 2141 C C . GLY A 1 277 ? 6.015 -19.354 -32.139 1.00 61.09 277 GLY A C 1
ATOM 2142 O O . GLY A 1 277 ? 4.973 -18.714 -32.125 1.00 61.09 277 GLY A O 1
ATOM 2143 N N . LEU A 1 278 ? 6.044 -20.661 -32.423 1.00 61.09 278 LEU A N 1
ATOM 2144 C CA . LEU A 1 278 ? 4.828 -21.451 -32.708 1.00 61.09 278 LEU A CA 1
ATOM 2145 C C . LEU A 1 278 ? 4.320 -22.274 -31.511 1.00 61.09 278 LEU A C 1
ATOM 2147 O O . LEU A 1 278 ? 3.243 -22.856 -31.579 1.00 61.09 278 LEU A O 1
ATOM 2151 N N . GLY A 1 279 ? 5.084 -22.345 -30.419 1.00 57.44 279 GLY A N 1
ATOM 2152 C CA . GLY A 1 279 ? 4.687 -23.071 -29.213 1.00 57.44 279 GLY A CA 1
ATOM 2153 C C . GLY A 1 279 ? 4.171 -22.118 -28.146 1.00 57.44 279 GLY A C 1
ATOM 2154 O O . GLY A 1 279 ? 4.946 -21.294 -27.657 1.00 57.44 279 GLY A O 1
ATOM 2155 N N . ALA A 1 280 ? 2.904 -22.265 -27.755 1.00 50.12 280 ALA A N 1
ATOM 2156 C CA . ALA A 1 280 ? 2.409 -21.699 -26.508 1.00 50.12 280 ALA A CA 1
ATOM 2157 C C . ALA A 1 280 ? 3.191 -22.355 -25.361 1.00 50.12 280 ALA A C 1
ATOM 2159 O O . ALA A 1 280 ? 3.053 -23.546 -25.097 1.00 50.12 280 ALA A O 1
ATOM 2160 N N . SER A 1 281 ? 4.096 -21.599 -24.745 1.00 53.53 281 SER A N 1
ATOM 2161 C CA . SER A 1 281 ? 4.635 -21.977 -23.445 1.00 53.53 281 SER A CA 1
ATOM 2162 C C . SER A 1 281 ? 3.535 -21.645 -22.441 1.00 53.53 281 SER A C 1
ATOM 2164 O O . SER A 1 281 ? 3.233 -20.470 -22.220 1.00 53.53 281 SER A O 1
ATOM 2166 N N . ASP A 1 282 ? 2.870 -22.679 -21.922 1.00 49.56 282 ASP A N 1
ATOM 2167 C CA . ASP A 1 282 ? 1.927 -22.536 -20.818 1.00 49.56 282 ASP A CA 1
ATOM 2168 C C . ASP A 1 282 ? 2.732 -22.113 -19.588 1.00 49.56 282 ASP A C 1
ATOM 2170 O O . ASP A 1 282 ? 3.303 -22.928 -18.872 1.00 49.56 282 ASP A O 1
ATOM 2174 N N . GLY A 1 283 ? 2.828 -20.800 -19.380 1.00 50.00 283 GLY A N 1
ATOM 2175 C CA . GLY A 1 283 ? 3.485 -20.177 -18.232 1.00 50.00 283 GLY A CA 1
ATOM 2176 C C . GLY A 1 283 ? 2.683 -20.311 -16.934 1.00 50.00 283 GLY A C 1
ATOM 2177 O O . GLY A 1 283 ? 2.564 -19.326 -16.205 1.00 50.00 283 GLY A O 1
ATOM 2178 N N . LYS A 1 284 ? 2.096 -21.484 -16.674 1.00 40.09 284 LYS A N 1
ATOM 2179 C CA . LYS A 1 284 ? 1.395 -21.818 -15.428 1.00 40.09 284 LYS A CA 1
ATOM 2180 C C . LYS A 1 284 ? 2.216 -22.761 -14.560 1.00 40.09 284 LYS A C 1
ATOM 2182 O O . LYS A 1 284 ? 2.788 -23.720 -15.116 1.00 40.09 284 LYS A O 1
#

Foldseek 3Di:
DVVVPPDDPVQVVVVVVLVVVVVVVVVVVVVVVVVVQVVVCVVPVDGDDPDDQDAADPDFQPDLVRLLVLLCPQAPLLVVLVVVLVVLVVVLVVLVCLQPKDKDKDWDWDWDQDPVDRPDIDIDIDIDIDIDHDPDDPCPSVVVSVVSVVVSVVSVVSSVVSSVVLSVLLVVLVVQLVVLVVQLVVLVVQLVVLVVLLVVQVVCVVVPNHPVVSNVVSVVSNVVSVVSNVVSSVSNNVSSCSNCNSSNNNDCVSVVPPDDDQDPVVVCVVPVPDPDDPDDPPSD

Nearest PDB structures (foldseek):
  7ng9-assembly1_A  TM=8.315E-01  e=5.797E-12  Klebsiella quasipneumoniae
  1ek9-assembly1_A  TM=8.255E-01  e=1.265E-11  Escherichia coli
  1yc9-assembly1_A-3  TM=7.936E-01  e=1.027E-07  Vibrio cholerae
  5azs-assembly1_B  TM=8.180E-01  e=3.063E-07  Pseudomonas aeruginosa PAO1
  5azs-assembly1_C  TM=8.119E-01  e=5.429E-07  Pseudomonas aeruginosa PAO1

Secondary structure (DSSP, 8-state):
-GGGTSS-HHHHHHHHHHHHHHHHHHHHHHHHHHHHHHHHHHHHSS---SPPPPPPPSS--SSHHHHHHHHHHH-HHHHHHHHHHHHHHHHHHHHHHTTSPEEEEEEEEEEEE-TTSTT-EEEEEEEEEEEE--S--TTHHHHHHHHHHHHHHHHHHHHHHHHHHHHHHHHHHHHHHHHHHHHHHHHHHHHHHHHHHHHHHHHHHHTTSS-HHHHHHHHHHHHHHHHHHHHHHHHHHHHHHHHHHHHT--STTTTT-SSPPP-HHHHHHHHHT-SS--S-----

pLDDT: mean 90.6, std 10.3, range [40.09, 98.62]

Radius of gyration: 35.77 Å; Cα contacts (8 Å, |Δi|>4): 244; chains: 1; bounding box: 70×40×121 Å

Sequence (284 aa):
RFRVGEVTRTDVSQAESRLARARADRIVSEGSLRDARAAYENAVGDVPPLLKPSKPLDNLPGSLSDALEIAKQNNFAVSRARFIELSAKEGVRSIVGELLPNLTLNGELESSRETANNRNESEEASLIARVTMPLYASGSVTSRVRAAKQIVSQRREEYNQALRTAIEATTNAWQTLQTGRAQIQAFSSAVKAAEIALEGVREEANVGSRTVLDVLDAEQELLDARVGLVRAMRDELVATYQLRQAVGEATAEKLGLPVTLYNVENHYREVRGKWWGLGASDGK

Solvent-accessible surface area (backbone atoms only — not comparable to full-atom values): 15842 Å² total; per-residue (Å²): 91,59,96,76,67,75,46,57,73,66,57,53,54,52,50,52,50,52,52,53,49,55,52,50,54,48,52,53,51,54,47,54,52,51,51,52,43,53,54,44,22,74,74,73,72,48,79,76,72,94,77,72,92,75,78,60,74,78,90,64,67,91,42,72,68,52,37,46,53,44,19,75,72,43,14,60,64,36,52,50,29,47,52,52,26,52,50,36,51,51,49,34,52,55,54,55,50,65,61,41,76,45,78,46,78,48,74,47,78,47,77,48,72,46,87,92,48,94,79,52,74,49,79,49,79,50,78,50,79,48,78,48,64,64,90,75,66,91,57,53,60,61,51,51,42,54,53,36,51,50,51,29,53,51,33,47,51,51,25,54,46,34,46,53,52,38,49,49,47,30,51,51,23,49,51,49,28,55,50,21,52,51,44,31,56,52,24,53,51,45,30,57,50,29,52,54,50,34,54,52,41,45,54,36,34,72,76,64,80,38,49,74,65,57,37,55,49,34,52,48,53,28,50,51,26,48,52,49,25,55,50,24,53,51,48,27,36,52,21,43,54,47,30,32,46,31,24,37,49,71,38,56,76,75,66,67,50,100,62,89,76,85,58,68,65,59,57,47,64,68,49,76,77,52,93,66,94,82,71,87,75,76,88,119

Mean predicted aligned error: 8.61 Å